Protein AF-A0A402ADG6-F1 (afdb_monomer)

Sequence (358 aa):
MQMATFSWFASGHQFDAQFFNQMLQGESGNEFTADNPSYIKFIDIHTGKTLYHSSNLKSESFTLDQTDTETIQQGQNVFRTYQQDGTLQVRTLTFPIRDHAHAIIAIAQIGGSRASINEMQRVLLLFLAAGMLVAALLAYVIGSLVANRELRPLSNLSSTMLDFSVDSLGVRLAPTSSATEIQQLTYAFNHMTERLEKSFQLQHRFVADISHELRTPLTAIRGQIDILLMDPDLQGTAHQDVQEINIELRRVSWLLTNLLLMARAEVGIVPALDEKHVQVVELDTLLIEILRQLQGDKQPVMLEMGQLEQLSVRGDRDLLKHMILNICDNALQYTLPGGHIFVELTMHQDPPHSIDSE

Secondary structure (DSSP, 8-state):
--SGGGHHHHT-----HHHHHHHHTTSS-STTTTT-SEEEEEE-TTT--EEEE-TT------PPPHHHHHHHHTT--EEEEEEETTTEEEEEEEEEEE-TTS-EEEEEEEEEE-HHHHHHHHHHHHHHHHHHHHHHHHHHHHHHHHHHHHHHHHHHHHHHHHT--GGGTT-------S-HHHHHHHHHHHHHHHHHHHHHHHHHHHHHHHHHHHHHHHHHHHHHHHHHHT-TT--THHHHHHHHHHHHHHHHHHHHHHHHHHHHHHTT-S-S--TTT-EEEEHHHHHHHHHHHHHTS--SSEEEEEEE---EEEE-HHHHHHHHHHHHHHHHHHSPTT-EEEEEE-------------

InterPro domains:
  IPR003660 HAMP domain [PF00672] (145-197)
  IPR003660 HAMP domain [PS50885] (148-201)
  IPR003660 HAMP domain [SM00304] (148-201)
  IPR003661 Signal transduction histidine kinase, dimerisation/phosphoacceptor domain [PF00512] (204-266)
  IPR003661 Signal transduction histidine kinase, dimerisation/phosphoacceptor domain [SM00388] (202-268)
  IPR003661 Signal transduction histidine kinase, dimerisation/phosphoacceptor domain [cd00082] (201-264)
  IPR005467 Histidine kinase domain [PS50109] (209-358)
  IPR036097 Signal transduction histidine kinase, dimerisation/phosphoacceptor domain superfamily [SSF47384] (185-267)
  IPR036890 Histidine kinase/HSP90-like ATPase superfamily [G3DSA:3.30.565.10] (276-355)
  IPR036890 Histidine kinase/HSP90-like ATPase superfamily [SSF55874] (239-349)
  IPR050428 Two-component system sensor histidine kinase [PTHR45436] (47-346)

Organism: NCBI:txid2014872

Mean predicted aligned error: 18.61 Å

Foldseek 3Di:
DPPPVVPVPVVVDDPDPVVVVCVLVVNDAAPPPVPAQKKKWKAFLPPRDTSHIHPSCPDPPDGDDPVNSVCQQVQHK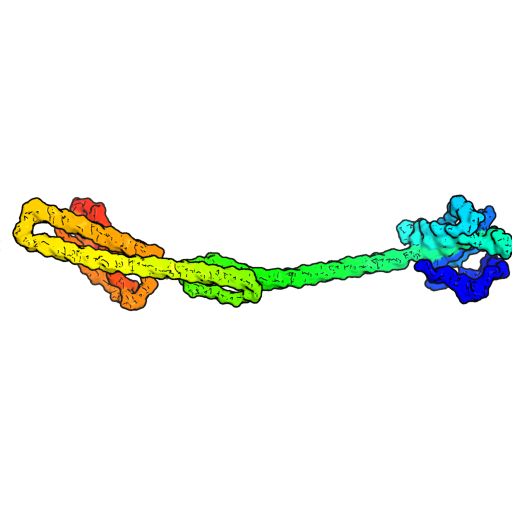DWDWDDDPNQWTKIKIKHFDADPVRHGGIIMIMIHTCNVVVVVVVVVVVVVVVVVVVVVVVCVVVVVVVVCVQCVLVVVVVVCVVPDDPVCLPDADDPPDPDPVSVVVSVVVNVVSVVVVVVLVVLLVVLVVVVVVVVVVLVVVLVVLVVVLVDPPQDDPSNVVSVVVNVVSVVVVLVVNVVSVVSCVVSVVVPVQPVVQWDWDFLLVLLVVLVVVVVVDPALEAEAEDAEDGDIDTHRSVVSSSVVNVVVVVVRVPADRHYYDYDYHDDDDDDPPPPPDD

Structure (mmCIF, N/CA/C/O backbone):
data_AF-A0A402ADG6-F1
#
_entry.id   AF-A0A402ADG6-F1
#
loop_
_atom_site.group_PDB
_atom_site.id
_atom_site.type_symbol
_atom_site.label_atom_id
_atom_site.label_alt_id
_atom_site.label_comp_id
_atom_site.label_asym_id
_atom_site.label_entity_id
_atom_site.label_seq_id
_atom_site.pdbx_PDB_ins_code
_atom_site.Cartn_x
_atom_site.Cartn_y
_atom_site.Cartn_z
_atom_site.occupancy
_atom_site.B_iso_or_equiv
_atom_site.auth_seq_id
_atom_site.auth_comp_id
_atom_site.auth_asym_id
_atom_site.auth_atom_id
_atom_site.pdbx_PDB_model_num
ATOM 1 N N . MET A 1 1 ? 39.663 7.317 -58.308 1.00 33.47 1 MET A N 1
ATOM 2 C CA . MET A 1 1 ? 40.157 8.368 -59.230 1.00 33.47 1 MET A CA 1
ATOM 3 C C . MET A 1 1 ? 41.608 8.075 -59.642 1.00 33.47 1 MET A C 1
ATOM 5 O O . MET A 1 1 ? 42.465 8.925 -59.480 1.00 33.47 1 MET A O 1
ATOM 9 N N . GLN A 1 2 ? 41.883 6.860 -60.145 1.00 25.06 2 GLN A N 1
ATOM 10 C CA . GLN A 1 2 ? 43.225 6.429 -60.592 1.00 25.06 2 GLN A CA 1
ATOM 11 C C . GLN A 1 2 ? 43.208 5.356 -61.707 1.00 25.06 2 GLN A C 1
ATOM 13 O O . GLN A 1 2 ? 44.267 4.973 -62.180 1.00 25.06 2 GLN A O 1
ATOM 18 N N . MET A 1 3 ? 42.041 4.874 -62.163 1.00 24.61 3 MET A N 1
ATOM 19 C CA . MET A 1 3 ? 41.987 3.758 -63.127 1.00 24.61 3 MET A CA 1
ATOM 20 C C . MET A 1 3 ? 41.915 4.171 -64.606 1.00 24.61 3 MET A C 1
ATOM 22 O O . MET A 1 3 ? 42.308 3.387 -65.458 1.00 24.61 3 MET A O 1
ATOM 26 N N . ALA A 1 4 ? 41.464 5.383 -64.946 1.00 32.12 4 ALA A N 1
ATOM 27 C CA . ALA A 1 4 ? 41.287 5.755 -66.358 1.00 32.12 4 ALA A CA 1
ATOM 28 C C . ALA A 1 4 ? 42.599 6.168 -67.056 1.00 32.12 4 ALA A C 1
ATOM 30 O O . ALA A 1 4 ? 42.742 5.976 -68.259 1.00 32.12 4 ALA A O 1
ATOM 31 N N . THR A 1 5 ? 43.585 6.668 -66.305 1.00 33.03 5 THR A N 1
ATOM 32 C CA . THR A 1 5 ? 44.892 7.096 -66.834 1.00 33.03 5 THR A CA 1
ATOM 33 C C . THR A 1 5 ? 45.835 5.938 -67.168 1.00 33.03 5 THR A C 1
ATOM 35 O O . THR A 1 5 ? 46.837 6.156 -67.839 1.00 33.03 5 THR A O 1
ATOM 38 N N . PHE A 1 6 ? 45.526 4.709 -66.743 1.00 29.12 6 PHE A N 1
ATOM 39 C CA . PHE A 1 6 ? 46.392 3.549 -66.981 1.00 29.12 6 PHE A CA 1
ATOM 40 C C . PHE A 1 6 ? 46.168 2.882 -68.347 1.00 29.12 6 PHE A C 1
ATOM 42 O O . PHE A 1 6 ? 47.055 2.199 -68.845 1.00 29.12 6 PHE A O 1
ATOM 49 N N . SER A 1 7 ? 45.014 3.100 -68.985 1.00 35.88 7 SER A N 1
ATOM 50 C CA . SER A 1 7 ? 44.680 2.419 -70.247 1.00 35.88 7 SER A CA 1
ATOM 51 C C . SER A 1 7 ? 45.492 2.907 -71.452 1.00 35.88 7 SER A C 1
ATOM 53 O O . SER A 1 7 ? 45.734 2.129 -72.366 1.00 35.88 7 SER A O 1
ATOM 55 N N . TRP A 1 8 ? 45.977 4.154 -71.434 1.00 41.41 8 TRP A N 1
ATOM 56 C CA . TRP A 1 8 ? 46.775 4.705 -72.535 1.00 41.41 8 TRP A CA 1
ATOM 57 C C . TRP A 1 8 ? 48.191 4.116 -72.595 1.00 41.41 8 TRP A C 1
ATOM 59 O O . TRP A 1 8 ? 48.695 3.828 -73.672 1.00 41.41 8 TRP A O 1
ATOM 69 N N . PHE A 1 9 ? 48.812 3.867 -71.438 1.00 33.06 9 PHE A N 1
ATOM 70 C CA . PHE A 1 9 ? 50.130 3.224 -71.376 1.00 33.06 9 PHE A CA 1
ATOM 71 C C . PHE A 1 9 ? 50.058 1.690 -71.440 1.00 33.06 9 PHE A C 1
ATOM 73 O O . PHE A 1 9 ? 51.042 1.053 -71.810 1.00 33.06 9 PHE A O 1
ATOM 80 N N . ALA A 1 10 ? 48.916 1.083 -71.096 1.00 31.02 10 ALA A N 1
ATOM 81 C CA . ALA A 1 10 ? 48.780 -0.373 -71.017 1.00 31.02 10 ALA A CA 1
ATOM 82 C C . ALA A 1 10 ? 48.670 -1.083 -72.380 1.00 31.02 10 ALA A C 1
ATOM 84 O O . ALA A 1 10 ? 48.930 -2.281 -72.441 1.00 31.02 10 ALA A O 1
ATOM 85 N N . SER A 1 11 ? 48.331 -0.384 -73.470 1.00 34.25 11 SER A N 1
ATOM 86 C CA . SER A 1 11 ? 48.301 -0.979 -74.817 1.00 34.25 11 SER A CA 1
ATOM 87 C C . SER A 1 11 ? 49.660 -0.958 -75.532 1.00 34.25 11 SER A C 1
ATOM 89 O O . SER A 1 11 ? 49.765 -1.453 -76.648 1.00 34.25 11 SER A O 1
ATOM 91 N N . GLY A 1 12 ? 50.710 -0.394 -74.918 1.00 29.06 12 GLY A N 1
ATOM 92 C CA . GLY A 1 12 ? 52.053 -0.331 -75.509 1.00 29.06 12 GLY A CA 1
ATOM 93 C C . GLY A 1 12 ? 52.188 0.600 -76.721 1.00 29.06 12 GLY A C 1
ATOM 94 O O . GLY A 1 12 ? 53.284 0.738 -77.260 1.00 29.06 12 GLY A O 1
ATOM 95 N N . HIS A 1 13 ? 51.116 1.277 -77.133 1.00 37.62 13 HIS A N 1
ATOM 96 C CA . HIS A 1 13 ? 51.157 2.238 -78.226 1.00 37.62 13 HIS A CA 1
ATOM 97 C C . HIS A 1 13 ? 51.640 3.597 -77.705 1.00 37.62 13 HIS A C 1
ATOM 99 O O . HIS A 1 13 ? 50.901 4.329 -77.047 1.00 37.62 13 HIS A O 1
ATOM 105 N N . GLN A 1 14 ? 52.897 3.950 -78.004 1.00 38.97 14 GLN A N 1
ATOM 106 C CA . GLN A 1 14 ? 53.314 5.355 -77.992 1.00 38.97 14 GLN A CA 1
ATOM 107 C C . GLN A 1 14 ? 52.402 6.148 -78.934 1.00 38.97 14 GLN A C 1
ATOM 109 O O . GLN A 1 14 ? 51.883 5.587 -79.898 1.00 38.97 14 GLN A O 1
ATOM 114 N N . PHE A 1 15 ? 52.194 7.438 -78.653 1.00 45.97 15 PHE A N 1
ATOM 115 C CA . PHE A 1 15 ? 51.477 8.326 -79.567 1.00 45.97 15 PHE A CA 1
ATOM 116 C C . PHE A 1 15 ? 52.111 8.235 -80.963 1.00 45.97 15 PHE A C 1
ATOM 118 O O . PHE A 1 15 ? 53.205 8.751 -81.176 1.00 45.97 15 PHE A O 1
ATOM 125 N N . ASP A 1 16 ? 51.451 7.528 -81.876 1.00 50.88 16 ASP A N 1
ATOM 126 C CA . ASP A 1 16 ? 51.921 7.306 -83.236 1.00 50.88 16 ASP A CA 1
ATOM 127 C C . ASP A 1 16 ? 51.142 8.230 -84.173 1.00 50.88 16 ASP A C 1
ATOM 129 O O . ASP A 1 16 ? 49.910 8.175 -84.261 1.00 50.88 16 ASP A O 1
ATOM 133 N N . ALA A 1 17 ? 51.867 9.100 -84.873 1.00 51.03 17 ALA A N 1
ATOM 134 C CA . ALA A 1 17 ? 51.295 10.014 -85.849 1.00 51.03 17 ALA A CA 1
ATOM 135 C C . ALA A 1 17 ? 50.581 9.265 -86.994 1.00 51.03 17 ALA A C 1
ATOM 137 O O . ALA A 1 17 ? 49.638 9.808 -87.573 1.00 51.03 17 ALA A O 1
ATOM 138 N N . GLN A 1 18 ? 50.967 8.017 -87.303 1.00 50.09 18 GLN A N 1
ATOM 139 C CA . GLN A 1 18 ? 50.236 7.175 -88.259 1.00 50.09 18 GLN A CA 1
ATOM 140 C C . GLN A 1 18 ? 48.882 6.722 -87.708 1.00 50.09 18 GLN A C 1
ATOM 142 O O . GLN A 1 18 ? 47.887 6.809 -88.425 1.00 50.09 18 GLN A O 1
ATOM 147 N N . PHE A 1 19 ? 48.818 6.315 -86.439 1.00 54.31 19 PHE A N 1
ATOM 148 C CA . PHE A 1 19 ? 47.568 5.932 -85.776 1.00 54.31 19 PHE A CA 1
ATOM 149 C C . PHE A 1 19 ? 46.599 7.119 -85.650 1.00 54.31 19 PHE A C 1
ATOM 151 O O . PHE A 1 19 ? 45.405 6.988 -85.919 1.00 54.31 19 PHE A O 1
ATOM 158 N N . PHE A 1 20 ? 47.115 8.311 -85.324 1.00 56.53 20 PHE A N 1
ATOM 159 C CA . PHE A 1 20 ? 46.333 9.551 -85.325 1.00 56.53 20 PHE A CA 1
ATOM 160 C C . PHE A 1 20 ? 45.796 9.889 -86.726 1.00 56.53 20 PHE A C 1
ATOM 162 O O . PHE A 1 20 ? 44.619 10.214 -86.871 1.00 56.53 20 PHE A O 1
ATOM 169 N N . ASN A 1 21 ? 46.613 9.733 -87.773 1.00 54.81 21 ASN A N 1
ATOM 170 C CA . ASN A 1 21 ? 46.177 9.937 -89.157 1.00 54.81 21 ASN A CA 1
ATOM 171 C C . ASN A 1 21 ? 45.150 8.894 -89.632 1.00 54.81 21 ASN A C 1
ATOM 173 O O . ASN A 1 21 ? 44.221 9.261 -90.345 1.00 54.81 21 ASN A O 1
ATOM 177 N N . GLN A 1 22 ? 45.261 7.627 -89.222 1.00 55.50 22 GLN A N 1
ATOM 178 C CA . GLN A 1 22 ? 44.255 6.595 -89.517 1.00 55.50 22 GLN A CA 1
ATOM 179 C C . GLN A 1 22 ? 42.915 6.879 -88.828 1.00 55.50 22 GLN A C 1
ATOM 181 O O . GLN A 1 22 ? 41.859 6.723 -89.443 1.00 55.50 22 GLN A O 1
ATOM 186 N N . MET A 1 23 ? 42.942 7.376 -87.586 1.00 54.56 23 MET A N 1
ATOM 187 C CA . MET A 1 23 ? 41.731 7.832 -86.896 1.00 54.56 23 MET A CA 1
ATOM 188 C C . MET A 1 23 ? 41.091 9.047 -87.583 1.00 54.56 23 MET A C 1
ATOM 190 O O . MET A 1 23 ? 39.871 9.088 -87.728 1.00 54.56 23 MET A O 1
ATOM 194 N N . LEU A 1 24 ? 41.891 10.007 -88.065 1.00 53.06 24 LEU A N 1
ATOM 195 C CA . LEU A 1 24 ? 41.400 11.148 -88.856 1.00 53.06 24 LEU A CA 1
ATOM 196 C C . LEU A 1 24 ? 40.799 10.729 -90.209 1.00 53.06 24 LEU A C 1
ATOM 198 O O . LEU A 1 24 ? 39.923 11.417 -90.727 1.00 53.06 24 LEU A O 1
ATOM 202 N N . GLN A 1 25 ? 41.250 9.606 -90.772 1.00 53.25 25 GLN A N 1
ATOM 203 C CA . GLN A 1 25 ? 40.721 9.024 -92.011 1.00 53.25 25 GLN A CA 1
ATOM 204 C C . GLN A 1 25 ? 39.481 8.138 -91.787 1.00 53.25 25 GLN A C 1
ATOM 206 O O . GLN A 1 25 ? 38.879 7.677 -92.754 1.00 53.25 25 GLN A O 1
ATOM 211 N N . GLY A 1 26 ? 39.052 7.953 -90.531 1.00 50.59 26 GLY A N 1
ATOM 212 C CA . GLY A 1 26 ? 37.793 7.295 -90.174 1.00 50.59 26 GLY A CA 1
ATOM 213 C C . GLY A 1 26 ? 37.835 5.765 -90.105 1.00 50.59 26 GLY A C 1
ATOM 214 O O . GLY A 1 26 ? 36.775 5.151 -90.007 1.00 50.59 26 GLY A O 1
ATOM 215 N N . GLU A 1 27 ? 39.014 5.134 -90.140 1.00 47.47 27 GLU A N 1
ATOM 216 C CA . GLU A 1 27 ? 39.123 3.665 -90.220 1.00 47.47 27 GLU A CA 1
ATOM 217 C C . GLU A 1 27 ? 39.049 2.937 -88.861 1.00 47.47 27 GLU A C 1
ATOM 219 O O . GLU A 1 27 ? 38.651 1.774 -88.812 1.00 47.47 27 GLU A O 1
ATOM 224 N N . SER A 1 28 ? 39.370 3.591 -87.741 1.00 50.19 28 SER A N 1
ATOM 225 C CA . SER A 1 28 ? 39.513 2.942 -86.424 1.00 50.19 28 SER A CA 1
ATOM 226 C C . SER A 1 28 ? 38.772 3.694 -85.311 1.00 50.19 28 SER A C 1
ATOM 228 O O . SER A 1 28 ? 39.357 4.466 -84.557 1.00 50.19 28 SER A O 1
ATOM 230 N N . GLY A 1 29 ? 37.451 3.490 -85.201 1.00 48.62 29 GLY A N 1
ATOM 231 C CA . GLY A 1 29 ? 36.618 4.323 -84.317 1.00 48.62 29 GLY A CA 1
ATOM 232 C C . GLY A 1 29 ? 35.819 3.655 -83.193 1.00 48.62 29 GLY A C 1
ATOM 233 O O . GLY A 1 29 ? 35.446 4.325 -82.227 1.00 48.62 29 GLY A O 1
ATOM 234 N N . ASN A 1 30 ? 35.558 2.346 -83.276 1.00 46.34 30 ASN A N 1
ATOM 235 C CA . ASN A 1 30 ? 34.630 1.665 -82.357 1.00 46.34 30 ASN A CA 1
ATOM 236 C C . ASN A 1 30 ? 35.303 0.888 -81.211 1.00 46.34 30 ASN A C 1
ATOM 238 O O . ASN A 1 30 ? 34.630 0.563 -80.234 1.00 46.34 30 ASN A O 1
ATOM 242 N N . GLU A 1 31 ? 36.611 0.623 -81.278 1.00 49.44 31 GLU A N 1
ATOM 243 C CA . GLU A 1 31 ? 37.309 -0.208 -80.277 1.00 49.44 31 GLU A CA 1
ATOM 244 C C . GLU A 1 31 ? 37.352 0.428 -78.878 1.00 49.44 31 GLU A C 1
ATOM 246 O O . GLU A 1 31 ? 37.414 -0.273 -77.873 1.00 49.44 31 GLU A O 1
ATOM 251 N N . PHE A 1 32 ? 37.245 1.756 -78.787 1.00 46.94 32 PHE A N 1
ATOM 252 C CA . PHE A 1 32 ? 37.391 2.474 -77.519 1.00 46.94 32 PHE A CA 1
ATOM 253 C C . PHE A 1 32 ? 36.112 2.562 -76.671 1.00 46.94 32 PHE A C 1
ATOM 255 O O . PHE A 1 32 ? 36.191 2.980 -75.515 1.00 46.94 32 PHE A O 1
ATOM 262 N N . THR A 1 33 ? 34.930 2.228 -77.212 1.00 49.97 33 THR A N 1
ATOM 263 C CA . THR A 1 33 ? 33.653 2.640 -76.582 1.00 49.97 33 THR A CA 1
ATOM 264 C C . THR A 1 33 ? 32.513 1.619 -76.595 1.00 49.97 33 THR A C 1
ATOM 266 O O . THR A 1 33 ? 31.458 1.923 -76.043 1.00 49.97 33 THR A O 1
ATOM 269 N N . ALA A 1 34 ? 32.706 0.413 -77.144 1.00 44.88 34 ALA A N 1
ATOM 270 C CA . ALA A 1 34 ? 31.629 -0.573 -77.315 1.00 44.88 34 ALA A CA 1
ATOM 271 C C . ALA A 1 34 ? 30.872 -0.933 -76.013 1.00 44.88 34 ALA A C 1
ATOM 273 O O . ALA A 1 34 ? 29.656 -1.087 -76.060 1.00 44.88 34 ALA A O 1
ATOM 274 N N . ASP A 1 35 ? 31.556 -0.957 -74.860 1.00 48.75 35 ASP A N 1
ATOM 275 C CA . ASP A 1 35 ? 30.972 -1.337 -73.557 1.00 48.75 35 ASP A CA 1
ATOM 276 C C . ASP A 1 35 ? 31.117 -0.266 -72.452 1.00 48.75 35 ASP A C 1
ATOM 278 O O . ASP A 1 35 ? 30.776 -0.507 -71.293 1.00 48.75 35 ASP A O 1
ATOM 282 N N . ASN A 1 36 ? 31.633 0.930 -72.767 1.00 55.59 36 ASN A N 1
ATOM 283 C CA . ASN A 1 36 ? 31.998 1.934 -71.757 1.00 55.59 36 ASN A CA 1
ATOM 284 C C . ASN A 1 36 ? 31.216 3.249 -71.965 1.00 55.59 36 ASN A C 1
ATOM 286 O O . ASN A 1 36 ? 31.231 3.792 -73.071 1.00 55.59 36 ASN A O 1
ATOM 290 N N . PRO A 1 37 ? 30.593 3.849 -70.925 1.00 62.00 37 PRO A N 1
ATOM 291 C CA . PRO A 1 37 ? 29.840 5.109 -71.032 1.00 62.00 37 PRO A CA 1
ATOM 292 C C . PRO A 1 37 ? 30.749 6.350 -71.166 1.00 62.00 37 PRO A C 1
ATOM 294 O O . PRO A 1 37 ? 30.361 7.457 -70.776 1.00 62.00 37 PRO A O 1
ATOM 297 N N . SER A 1 38 ? 31.971 6.152 -71.666 1.00 67.94 38 SER A N 1
ATOM 298 C CA . SER A 1 38 ? 32.985 7.180 -71.868 1.00 67.94 38 SER A CA 1
ATOM 299 C C . SER A 1 38 ? 33.120 7.478 -73.357 1.00 67.94 38 SER A C 1
ATOM 301 O O . SER A 1 38 ? 33.246 6.547 -74.147 1.00 67.94 38 SER A O 1
ATOM 303 N N . TYR A 1 39 ? 33.115 8.746 -73.753 1.00 72.00 39 TYR A N 1
ATOM 304 C CA . TYR A 1 39 ? 33.367 9.169 -75.132 1.00 72.00 39 TYR A CA 1
ATOM 305 C C . TYR A 1 39 ? 34.731 9.843 -75.259 1.00 72.00 39 TYR A C 1
ATOM 307 O O . TYR A 1 39 ? 35.265 10.369 -74.279 1.00 72.00 39 TYR A O 1
ATOM 315 N N . ILE A 1 40 ? 35.264 9.860 -76.479 1.00 73.56 40 ILE A N 1
ATOM 316 C CA . ILE A 1 40 ? 36.489 10.576 -76.844 1.00 73.56 40 ILE A CA 1
ATOM 317 C C . ILE A 1 40 ? 36.182 11.489 -78.031 1.00 73.56 40 ILE A C 1
ATOM 319 O O . ILE A 1 40 ? 35.532 11.078 -78.990 1.00 73.56 40 ILE A O 1
ATOM 323 N N . LYS A 1 41 ? 36.647 12.735 -77.967 1.00 77.50 41 LYS A N 1
ATOM 324 C CA . LYS A 1 41 ? 36.525 13.748 -79.016 1.00 77.50 41 LYS A CA 1
ATOM 325 C C . LYS A 1 41 ? 37.883 14.415 -79.228 1.00 77.50 41 LYS A C 1
ATOM 327 O O . LYS A 1 41 ? 38.501 14.853 -78.262 1.00 77.50 41 LYS A O 1
ATOM 332 N N . PHE A 1 42 ? 38.335 14.510 -80.472 1.00 77.88 42 PHE A N 1
ATOM 333 C CA . PHE A 1 42 ? 39.523 15.270 -80.853 1.00 77.88 42 PHE A CA 1
ATOM 334 C C . PHE A 1 42 ? 39.105 16.576 -81.519 1.00 77.88 42 PHE A C 1
ATOM 336 O O . PHE A 1 42 ? 38.186 16.598 -82.339 1.00 77.88 42 PHE A O 1
ATOM 343 N N . ILE A 1 43 ? 39.764 17.669 -81.152 1.00 78.69 43 ILE A N 1
ATOM 344 C CA . ILE A 1 43 ? 39.448 19.021 -81.610 1.00 78.69 43 ILE A CA 1
ATOM 345 C C . ILE A 1 43 ? 40.725 19.659 -82.151 1.00 78.69 43 ILE A C 1
ATOM 347 O O . ILE A 1 43 ? 41.795 19.549 -81.547 1.00 78.69 43 ILE A O 1
ATOM 351 N N . ASP A 1 44 ? 40.599 20.314 -83.297 1.00 76.69 44 ASP A N 1
ATOM 352 C CA . ASP A 1 44 ? 41.670 21.082 -83.911 1.00 76.69 44 ASP A CA 1
ATOM 353 C C . ASP A 1 44 ? 41.926 22.360 -83.106 1.00 76.69 44 ASP A C 1
ATOM 355 O O . ASP A 1 44 ? 41.000 23.116 -82.804 1.00 76.69 44 ASP A O 1
ATOM 359 N N . ILE A 1 45 ? 43.185 22.614 -82.754 1.00 70.00 45 ILE A N 1
ATOM 360 C CA . ILE A 1 45 ? 43.552 23.727 -81.871 1.00 70.00 45 ILE A CA 1
ATOM 361 C C . ILE A 1 45 ? 43.447 25.106 -82.538 1.00 70.00 45 ILE A C 1
ATOM 363 O O . ILE A 1 45 ? 43.322 26.113 -81.841 1.00 70.00 45 ILE A O 1
ATOM 367 N N . HIS A 1 46 ? 43.487 25.170 -83.870 1.00 68.56 46 HIS A N 1
ATOM 368 C CA . HIS A 1 46 ? 43.479 26.425 -84.624 1.00 68.56 46 HIS A CA 1
ATOM 369 C C . HIS A 1 46 ? 42.072 26.826 -85.060 1.00 68.56 46 HIS A C 1
ATOM 371 O O . HIS A 1 46 ? 41.733 28.006 -85.076 1.00 68.56 46 HIS A O 1
ATOM 377 N N . THR A 1 47 ? 41.254 25.843 -85.426 1.00 68.88 47 THR A N 1
ATOM 378 C CA . THR A 1 47 ? 39.903 26.058 -85.955 1.00 68.88 47 THR A CA 1
ATOM 379 C C . THR A 1 47 ? 38.810 25.776 -84.931 1.00 68.88 47 THR A C 1
ATOM 381 O O . THR A 1 47 ? 37.664 26.159 -85.158 1.00 68.88 47 THR A O 1
ATOM 384 N N . GLY A 1 48 ? 39.131 25.088 -83.828 1.00 67.25 48 GLY A N 1
ATOM 385 C CA . GLY A 1 48 ? 38.158 24.648 -82.826 1.00 67.25 48 GLY A CA 1
ATOM 386 C C . GLY A 1 48 ? 37.162 23.610 -83.353 1.00 67.25 48 GLY A C 1
ATOM 387 O O . GLY A 1 48 ? 36.206 23.266 -82.657 1.00 67.25 48 GLY A O 1
ATOM 388 N N . LYS A 1 49 ? 37.354 23.111 -84.583 1.00 73.50 49 LYS A N 1
ATOM 389 C CA . LYS A 1 49 ? 36.473 22.122 -85.205 1.00 73.50 49 LYS A CA 1
ATOM 390 C C . LYS A 1 49 ? 36.751 20.731 -84.652 1.00 73.50 49 LYS A C 1
ATOM 392 O O . LYS A 1 49 ? 37.897 20.366 -84.392 1.00 73.50 49 LYS A O 1
ATOM 397 N N . THR A 1 50 ? 35.691 19.941 -84.506 1.00 74.38 50 THR A N 1
ATOM 398 C CA . THR A 1 50 ? 35.803 18.518 -84.182 1.00 74.38 50 THR A CA 1
ATOM 399 C C . THR A 1 50 ? 36.544 17.811 -85.315 1.00 74.38 50 THR A C 1
ATOM 401 O O . THR A 1 50 ? 36.054 17.764 -86.439 1.00 74.38 50 THR A O 1
ATOM 404 N N . LEU A 1 51 ? 37.719 17.264 -85.015 1.00 73.38 51 LEU A N 1
ATOM 405 C CA . LEU A 1 51 ? 38.478 16.417 -85.933 1.00 73.38 51 LEU A CA 1
ATOM 406 C C . LEU A 1 51 ? 37.912 14.997 -85.957 1.00 73.38 51 LEU A C 1
ATOM 408 O O . LEU A 1 51 ? 37.825 14.375 -87.008 1.00 73.38 51 LEU A O 1
ATOM 412 N N . TYR A 1 52 ? 37.515 14.496 -84.787 1.00 73.56 52 TYR A N 1
ATOM 413 C CA . TYR A 1 52 ? 36.963 13.157 -84.621 1.00 73.56 52 TYR A CA 1
ATOM 414 C C . TYR A 1 52 ? 36.118 13.081 -83.344 1.00 73.56 52 TYR A C 1
ATOM 416 O O . TYR A 1 52 ? 36.407 13.770 -82.363 1.00 73.56 52 TYR A O 1
ATOM 424 N N . HIS A 1 53 ? 35.100 12.224 -83.322 1.00 71.25 53 HIS A N 1
ATOM 425 C CA . HIS A 1 53 ? 34.365 11.872 -82.108 1.00 71.25 53 HIS A CA 1
ATOM 426 C C . HIS A 1 53 ? 33.957 10.396 -82.120 1.00 71.25 53 HIS A C 1
ATOM 428 O O . HIS A 1 53 ? 33.709 9.821 -83.177 1.00 71.25 53 HIS A O 1
ATOM 434 N N . SER A 1 54 ? 33.874 9.778 -80.941 1.00 69.94 54 SER A N 1
ATOM 435 C CA . SER A 1 54 ? 33.383 8.407 -80.797 1.00 69.94 54 SER A CA 1
ATOM 436 C C . SER A 1 54 ? 31.872 8.309 -81.029 1.00 69.94 54 SER A C 1
ATOM 438 O O . SER A 1 54 ? 31.109 9.216 -80.696 1.00 69.94 54 SER A O 1
ATOM 440 N N . SER A 1 55 ? 31.426 7.166 -81.552 1.00 65.81 55 SER A N 1
ATOM 441 C CA . SER A 1 55 ? 30.042 6.901 -81.982 1.00 65.81 55 SER A CA 1
ATOM 442 C C . SER A 1 55 ? 28.987 6.975 -80.866 1.00 65.81 55 SER A C 1
ATOM 444 O O . SER A 1 55 ? 27.798 7.145 -81.138 1.00 65.81 55 SER A O 1
ATOM 446 N N . ASN A 1 56 ? 29.402 6.892 -79.599 1.00 63.69 56 ASN A N 1
ATOM 447 C CA . ASN A 1 56 ? 28.533 7.057 -78.433 1.00 63.69 56 ASN A CA 1
ATOM 448 C C . ASN A 1 56 ? 28.213 8.529 -78.088 1.00 63.69 56 ASN A C 1
ATOM 450 O O . ASN A 1 56 ? 27.342 8.780 -77.249 1.00 63.69 56 ASN A O 1
ATOM 454 N N . LEU A 1 57 ? 28.860 9.502 -78.742 1.00 66.75 57 LEU A N 1
ATOM 455 C CA . LEU A 1 57 ? 28.567 10.927 -78.607 1.00 66.75 57 LEU A CA 1
ATOM 456 C C . LEU A 1 57 ? 27.468 11.335 -79.604 1.00 66.75 57 LEU A C 1
ATOM 458 O O . LEU A 1 57 ? 27.741 11.729 -80.731 1.00 66.75 57 LEU A O 1
ATOM 462 N N . LYS A 1 58 ? 26.201 11.237 -79.180 1.00 58.81 58 LYS A N 1
ATOM 463 C CA . LYS A 1 58 ? 25.025 11.488 -80.040 1.00 58.81 58 LYS A CA 1
ATOM 464 C C . LYS A 1 58 ? 24.839 12.952 -80.478 1.00 58.81 58 LYS A C 1
ATOM 466 O O . LYS A 1 58 ? 24.068 13.196 -81.402 1.00 58.81 58 LYS A O 1
ATOM 471 N N . SER A 1 59 ? 25.494 13.919 -79.830 1.00 58.25 59 SER A N 1
ATOM 472 C CA . SER A 1 59 ? 25.398 15.344 -80.176 1.00 58.25 59 SER A CA 1
ATOM 473 C C . SER A 1 59 ? 26.711 16.089 -79.909 1.00 58.25 59 SER A C 1
ATOM 475 O O . SER A 1 59 ? 27.350 15.899 -78.876 1.00 58.25 59 SER A O 1
ATOM 477 N N . GLU A 1 60 ? 27.106 16.985 -80.819 1.00 57.28 60 GLU A N 1
ATOM 478 C CA . GLU A 1 60 ? 28.350 17.780 -80.742 1.00 57.28 60 GLU A CA 1
ATOM 479 C C . GLU A 1 60 ? 28.347 18.886 -79.661 1.00 57.28 60 GLU A C 1
ATOM 481 O O . GLU A 1 60 ? 29.238 19.733 -79.624 1.00 57.28 60 GLU A O 1
ATOM 486 N N . SER A 1 61 ? 27.372 18.882 -78.754 1.00 58.69 61 SER A N 1
ATOM 487 C CA . SER A 1 61 ? 26.965 20.004 -77.896 1.00 58.69 61 SER A CA 1
ATOM 488 C C . SER A 1 61 ? 27.919 20.374 -76.747 1.00 58.69 61 SER A C 1
ATOM 490 O O . SER A 1 61 ? 27.610 21.276 -75.971 1.00 58.69 61 SER A O 1
ATOM 492 N N . PHE A 1 62 ? 29.085 19.735 -76.633 1.00 66.56 62 PHE A N 1
ATOM 493 C CA . PHE A 1 62 ? 30.123 20.117 -75.668 1.00 66.56 62 PHE A CA 1
ATOM 494 C C . PHE A 1 62 ? 31.195 20.960 -76.365 1.00 66.56 62 PHE A C 1
ATOM 496 O O . PHE A 1 62 ? 32.161 20.434 -76.930 1.00 66.56 62 PHE A O 1
ATOM 503 N N . THR A 1 63 ? 30.992 22.277 -76.367 1.00 67.00 63 THR A N 1
ATOM 504 C CA . THR A 1 63 ? 31.949 23.259 -76.891 1.00 67.00 63 THR A CA 1
ATOM 505 C C . THR A 1 63 ? 32.890 23.738 -75.788 1.00 67.00 63 THR A C 1
ATOM 507 O O . THR A 1 63 ? 32.485 23.915 -74.635 1.00 67.00 63 THR A O 1
ATOM 510 N N . LEU A 1 64 ? 34.160 23.929 -76.143 1.00 71.06 64 LEU A N 1
ATOM 511 C CA . LEU A 1 64 ? 35.154 24.553 -75.272 1.00 71.06 64 LEU A CA 1
ATOM 512 C C . LEU A 1 64 ? 34.906 26.060 -75.233 1.00 71.06 64 LEU A C 1
ATOM 514 O O . LEU A 1 64 ? 34.670 26.670 -76.275 1.00 71.06 64 LEU A O 1
ATOM 518 N N . ASP A 1 65 ? 34.955 26.644 -74.040 1.00 73.31 65 ASP A N 1
ATOM 519 C CA . ASP A 1 65 ? 34.920 28.096 -73.888 1.00 73.31 65 ASP A CA 1
ATOM 520 C C . ASP A 1 65 ? 36.298 28.701 -74.217 1.00 73.31 65 ASP A C 1
ATOM 522 O O . ASP A 1 65 ? 37.323 28.004 -74.241 1.00 73.31 65 ASP A O 1
ATOM 526 N N . GLN A 1 66 ? 36.351 30.008 -74.458 1.00 72.50 66 GLN A N 1
ATOM 527 C CA . GLN A 1 66 ? 37.582 30.706 -74.829 1.00 72.50 66 GLN A CA 1
ATOM 528 C C . GLN A 1 66 ? 38.653 30.579 -73.731 1.00 72.50 66 GLN A C 1
ATOM 530 O O . GLN A 1 66 ? 39.805 30.259 -74.019 1.00 72.50 66 GLN A O 1
ATOM 535 N N . THR A 1 67 ? 38.254 30.684 -72.461 1.00 77.19 67 THR A N 1
ATOM 536 C CA . THR A 1 67 ? 39.142 30.503 -71.300 1.00 77.19 67 THR A CA 1
ATOM 537 C C . THR A 1 67 ? 39.690 29.078 -71.182 1.00 77.19 67 THR A C 1
ATOM 539 O O . THR A 1 67 ? 40.844 28.874 -70.797 1.00 77.19 67 THR A O 1
ATOM 542 N N . ASP A 1 68 ? 38.883 28.073 -71.533 1.00 78.31 68 ASP A N 1
ATOM 543 C CA . ASP A 1 68 ? 39.325 26.677 -71.523 1.00 78.31 68 ASP A CA 1
ATOM 544 C C . ASP A 1 68 ? 40.376 26.457 -72.621 1.00 78.31 68 ASP A C 1
ATOM 546 O O . ASP A 1 68 ? 41.398 25.813 -72.387 1.00 78.31 68 ASP A O 1
ATOM 550 N N . THR A 1 69 ? 40.164 27.057 -73.795 1.00 74.12 69 THR A N 1
ATOM 551 C CA . THR A 1 69 ? 41.090 26.979 -74.934 1.00 74.12 69 THR A CA 1
ATOM 552 C C . THR A 1 69 ? 42.437 27.628 -74.610 1.00 74.12 69 THR A C 1
ATOM 554 O O . THR A 1 69 ? 43.480 27.031 -74.873 1.00 74.12 69 THR A O 1
ATOM 557 N N . GLU A 1 70 ? 42.436 28.798 -73.967 1.00 77.75 70 GLU A N 1
ATOM 558 C CA . GLU A 1 70 ? 43.656 29.485 -73.518 1.00 77.75 70 GLU A CA 1
ATOM 559 C C . GLU A 1 70 ? 44.433 28.662 -72.480 1.00 77.75 70 GLU A C 1
ATOM 561 O O . GLU A 1 70 ? 45.654 28.526 -72.564 1.00 77.75 70 GLU A O 1
ATOM 566 N N . THR A 1 71 ? 43.726 28.042 -71.533 1.00 78.75 71 THR A N 1
ATOM 567 C CA . THR A 1 71 ? 44.330 27.184 -70.499 1.00 78.75 71 THR A CA 1
ATOM 568 C C . THR A 1 71 ? 44.991 25.945 -71.119 1.00 78.75 71 THR A C 1
ATOM 570 O O . THR A 1 71 ? 46.098 25.553 -70.739 1.00 78.75 71 THR A O 1
ATOM 573 N N . ILE A 1 72 ? 44.355 25.357 -72.136 1.00 79.62 72 ILE A N 1
ATOM 574 C CA . ILE A 1 72 ? 44.889 24.203 -72.871 1.00 79.62 72 ILE A CA 1
ATOM 575 C C . ILE A 1 72 ? 46.089 24.604 -73.736 1.00 79.62 72 ILE A C 1
ATOM 577 O O . ILE A 1 72 ? 47.071 23.862 -73.793 1.00 79.62 72 ILE A O 1
ATOM 581 N N . GLN A 1 73 ? 46.062 25.789 -74.354 1.00 75.88 73 GLN A N 1
ATOM 582 C CA . GLN A 1 73 ? 47.193 26.343 -75.111 1.00 75.88 73 GLN A CA 1
ATOM 583 C C . GLN A 1 73 ? 48.417 26.611 -74.226 1.00 75.88 73 GLN A C 1
ATOM 585 O O . GLN A 1 73 ? 49.550 26.442 -74.673 1.00 75.88 73 GLN A O 1
ATOM 590 N N . GLN A 1 74 ? 48.210 26.936 -72.947 1.00 79.12 74 GLN A N 1
ATOM 591 C CA . GLN A 1 74 ? 49.278 27.019 -71.941 1.00 79.12 74 GLN A CA 1
ATOM 592 C C . GLN A 1 74 ? 49.792 25.642 -71.488 1.00 79.12 74 GLN A C 1
ATOM 594 O O . GLN A 1 74 ? 50.682 25.543 -70.641 1.00 79.12 74 GLN A O 1
ATOM 599 N N . GLY A 1 75 ? 49.258 24.558 -72.054 1.00 72.44 75 GLY A N 1
ATOM 600 C CA . GLY A 1 75 ? 49.691 23.202 -71.771 1.00 72.44 75 GLY A CA 1
ATOM 601 C C . GLY A 1 75 ? 49.046 22.580 -70.535 1.00 72.44 75 GLY A C 1
ATOM 602 O O . GLY A 1 75 ? 49.535 21.540 -70.094 1.00 72.44 75 GLY A O 1
ATOM 603 N N . GLN A 1 76 ? 48.004 23.200 -69.970 1.00 79.75 76 GLN A N 1
ATOM 604 C CA . GLN A 1 76 ? 47.311 22.719 -68.775 1.00 79.75 76 GLN A CA 1
ATOM 605 C C . GLN A 1 76 ? 46.053 21.914 -69.126 1.00 79.75 76 GLN A C 1
ATOM 607 O O . GLN A 1 76 ? 45.416 22.114 -70.158 1.00 79.75 76 GLN A O 1
ATOM 612 N N . ASN A 1 77 ? 45.681 20.994 -68.236 1.00 83.25 77 ASN A N 1
ATOM 613 C CA . ASN A 1 77 ? 44.490 20.164 -68.399 1.00 83.25 77 ASN A CA 1
ATOM 614 C C . ASN A 1 77 ? 43.262 20.871 -67.817 1.00 83.25 77 ASN A C 1
ATOM 616 O O . ASN A 1 77 ? 43.322 21.412 -66.713 1.00 83.25 77 ASN A O 1
ATOM 620 N N . VAL A 1 78 ? 42.128 20.788 -68.510 1.00 82.88 78 VAL A N 1
ATOM 621 C CA . VAL A 1 78 ? 40.865 21.406 -68.088 1.00 82.88 78 VAL A CA 1
ATOM 622 C C . VAL A 1 78 ? 39.854 20.333 -67.701 1.00 82.88 78 VAL A C 1
ATOM 624 O O . VAL A 1 78 ? 39.624 19.372 -68.436 1.00 82.88 78 VAL A O 1
ATOM 627 N N . PHE A 1 79 ? 39.213 20.513 -66.544 1.00 82.75 79 PHE A N 1
ATOM 628 C CA . PHE A 1 79 ? 38.120 19.664 -66.078 1.00 82.75 79 PHE A CA 1
ATOM 629 C C . PHE A 1 79 ? 36.812 20.452 -66.085 1.00 82.75 79 PHE A C 1
ATOM 631 O O . PHE A 1 79 ? 36.687 21.452 -65.380 1.00 82.75 79 PHE A O 1
ATOM 638 N N . ARG A 1 80 ? 35.806 19.968 -66.816 1.00 79.88 80 ARG A N 1
ATOM 639 C CA . ARG A 1 80 ? 34.467 20.575 -66.863 1.00 79.88 80 ARG A CA 1
ATOM 640 C C . ARG A 1 80 ? 33.396 19.529 -66.592 1.00 79.88 80 ARG A C 1
ATOM 642 O O . ARG A 1 80 ? 33.597 18.337 -66.803 1.00 79.88 80 ARG A O 1
ATOM 649 N N . THR A 1 81 ? 32.266 19.971 -66.052 1.00 77.94 81 THR A N 1
ATOM 650 C CA . THR A 1 81 ? 31.064 19.138 -65.935 1.00 77.94 81 THR A CA 1
ATOM 651 C C . THR A 1 81 ? 29.958 19.826 -66.707 1.00 77.94 81 THR A C 1
ATOM 653 O O . THR A 1 81 ? 29.539 20.916 -66.329 1.00 77.94 81 THR A O 1
ATOM 656 N N . TYR A 1 82 ? 29.514 19.195 -67.785 1.00 75.50 82 TYR A N 1
ATOM 657 C CA . TYR A 1 82 ? 28.416 19.671 -68.606 1.00 75.50 82 TYR A CA 1
ATOM 658 C C . TYR A 1 82 ? 27.116 18.995 -68.173 1.00 75.50 82 TYR A C 1
ATOM 660 O O . TYR A 1 82 ? 27.107 17.839 -67.741 1.00 75.50 82 TYR A O 1
ATOM 668 N N . GLN A 1 83 ? 26.021 19.739 -68.274 1.00 68.56 83 GLN A N 1
ATOM 669 C CA . GLN A 1 83 ? 24.668 19.263 -68.012 1.00 68.56 83 GLN A CA 1
ATOM 670 C C . GLN A 1 83 ? 23.922 19.263 -69.339 1.00 68.56 83 GLN A C 1
ATOM 672 O O . GLN A 1 83 ? 23.824 20.311 -69.973 1.00 68.56 83 GLN A O 1
ATOM 677 N N . GLN A 1 84 ? 23.407 18.110 -69.753 1.00 64.00 84 GLN A N 1
ATOM 678 C CA . GLN A 1 84 ? 22.564 17.985 -70.938 1.00 64.00 84 GLN A CA 1
ATOM 679 C C . GLN A 1 84 ? 21.160 17.544 -70.509 1.00 64.00 84 GLN A C 1
ATOM 681 O O . GLN A 1 84 ? 21.010 16.630 -69.694 1.00 64.00 84 GLN A O 1
ATOM 686 N N . ASP A 1 85 ? 20.142 18.255 -71.001 1.00 60.88 85 ASP A N 1
ATOM 687 C CA . ASP A 1 85 ? 18.713 17.997 -70.762 1.00 60.88 85 ASP A CA 1
ATOM 688 C C . ASP A 1 85 ? 18.319 17.836 -69.275 1.00 60.88 85 ASP A C 1
ATOM 690 O O . ASP A 1 85 ? 17.412 17.087 -68.913 1.00 60.88 85 ASP A O 1
ATOM 694 N N . GLY A 1 86 ? 19.035 18.526 -68.376 1.00 57.72 86 GLY A N 1
ATOM 695 C CA . GLY A 1 86 ? 18.757 18.601 -66.933 1.00 57.72 86 GLY A CA 1
ATOM 696 C C . GLY A 1 86 ? 19.042 17.334 -66.115 1.00 57.72 86 GLY A C 1
ATOM 697 O O . GLY A 1 86 ? 19.006 17.385 -64.887 1.00 57.72 86 GLY A O 1
ATOM 698 N N . THR A 1 87 ? 19.351 16.206 -66.756 1.00 55.56 87 THR A N 1
ATOM 699 C CA . THR A 1 87 ? 19.493 14.896 -66.090 1.00 55.56 87 THR A CA 1
ATOM 700 C C . THR A 1 87 ? 20.822 14.205 -66.378 1.00 55.56 87 THR A C 1
ATOM 702 O O . THR A 1 87 ? 21.331 13.478 -65.518 1.00 55.56 87 THR A O 1
ATOM 705 N N . LEU A 1 88 ? 21.439 14.459 -67.535 1.00 62.81 88 LEU A N 1
ATOM 706 C CA . LEU A 1 88 ? 22.708 13.848 -67.906 1.00 62.81 88 LEU A CA 1
ATOM 707 C C . LEU A 1 88 ? 23.873 14.762 -67.505 1.00 62.81 88 LEU A C 1
ATOM 709 O O . LEU A 1 88 ? 24.160 15.755 -68.173 1.00 62.81 88 LEU A O 1
ATOM 713 N N . GLN A 1 89 ? 24.565 14.409 -66.417 1.00 68.81 89 GLN A N 1
ATOM 714 C CA . GLN A 1 89 ? 25.816 15.072 -66.037 1.00 68.81 89 GLN A CA 1
ATOM 715 C C . GLN A 1 89 ? 26.997 14.331 -66.652 1.00 68.81 89 GLN A C 1
ATOM 717 O O . GLN A 1 89 ? 27.262 13.172 -66.313 1.00 68.81 89 GLN A O 1
ATOM 722 N N . VAL A 1 90 ? 27.738 15.016 -67.511 1.00 72.69 90 VAL A N 1
ATOM 723 C CA . VAL A 1 90 ? 28.937 14.491 -68.156 1.00 72.69 90 VAL A CA 1
ATOM 724 C C . VAL A 1 90 ? 30.136 15.241 -67.607 1.00 72.69 90 VAL A C 1
ATOM 726 O O . VAL A 1 90 ? 30.211 16.463 -67.715 1.00 72.69 90 VAL A O 1
ATOM 729 N N . ARG A 1 91 ? 31.098 14.520 -67.027 1.00 77.81 91 ARG A N 1
ATOM 730 C CA . ARG A 1 91 ? 32.370 15.119 -66.610 1.00 77.81 91 ARG A CA 1
ATOM 731 C C . ARG A 1 91 ? 33.421 14.862 -67.675 1.00 77.81 91 ARG A C 1
ATOM 733 O O . ARG A 1 91 ? 33.662 13.707 -68.015 1.00 77.81 91 ARG A O 1
ATOM 740 N N . THR A 1 92 ? 34.045 15.926 -68.160 1.00 79.44 92 THR A N 1
ATOM 741 C CA . THR A 1 92 ? 35.044 15.886 -69.223 1.00 79.44 92 THR A CA 1
ATOM 742 C C . THR A 1 92 ? 36.415 16.280 -68.702 1.00 79.44 92 THR A C 1
ATOM 744 O O . THR A 1 92 ? 36.548 17.220 -67.913 1.00 79.44 92 THR A O 1
ATOM 747 N N . LEU A 1 93 ? 37.434 15.580 -69.180 1.00 81.50 93 LEU A N 1
ATOM 748 C CA . LEU A 1 93 ? 38.832 15.965 -69.078 1.00 81.50 93 LEU A CA 1
ATOM 749 C C . LEU A 1 93 ? 39.319 16.319 -70.478 1.00 81.50 93 LEU A C 1
ATOM 751 O O . LEU A 1 93 ? 39.267 15.482 -71.378 1.00 81.50 93 LEU A O 1
ATOM 755 N N . THR A 1 94 ? 39.797 17.545 -70.633 1.00 81.75 94 THR A N 1
ATOM 756 C CA . THR A 1 94 ? 40.375 18.039 -71.875 1.00 81.75 94 THR A CA 1
ATOM 757 C C . THR A 1 94 ? 41.867 18.279 -71.679 1.00 81.75 94 THR A C 1
ATOM 759 O O . THR A 1 94 ? 42.259 18.956 -70.727 1.00 81.75 94 THR A O 1
ATOM 762 N N . PHE A 1 95 ? 42.703 17.728 -72.557 1.00 79.88 95 PHE A N 1
ATOM 763 C CA . PHE A 1 95 ? 44.156 17.861 -72.479 1.00 79.88 95 PHE A CA 1
ATOM 764 C C . PHE A 1 95 ? 44.791 18.083 -73.863 1.00 79.88 95 PHE A C 1
ATOM 766 O O . PHE A 1 95 ? 44.273 17.585 -74.870 1.00 79.88 95 PHE A O 1
ATOM 773 N N . PRO A 1 96 ? 45.905 18.835 -73.932 1.00 81.81 96 PRO A N 1
ATOM 774 C CA . PRO A 1 96 ? 46.616 19.078 -75.178 1.00 81.81 96 PRO A CA 1
ATOM 775 C C . PRO A 1 96 ? 47.459 17.864 -75.575 1.00 81.81 96 PRO A C 1
ATOM 777 O O . PRO A 1 96 ? 48.192 17.300 -74.761 1.00 81.81 96 PRO A O 1
ATOM 780 N N . ILE A 1 97 ? 47.403 17.503 -76.850 1.00 78.44 97 ILE A N 1
ATOM 781 C CA . ILE A 1 97 ? 48.269 16.503 -77.469 1.00 78.44 97 ILE A CA 1
ATOM 782 C C . ILE A 1 97 ? 49.463 17.225 -78.078 1.00 78.44 97 ILE A C 1
ATOM 784 O O . ILE A 1 97 ? 49.291 18.169 -78.851 1.00 78.44 97 ILE A O 1
ATOM 788 N N . ARG A 1 98 ? 50.671 16.780 -77.734 1.00 76.62 98 ARG A N 1
ATOM 789 C CA . ARG A 1 98 ? 51.920 17.378 -78.208 1.00 76.62 98 ARG A CA 1
ATOM 790 C C . ARG A 1 98 ? 52.634 16.448 -79.179 1.00 76.62 98 ARG A C 1
ATOM 792 O O . ARG A 1 98 ? 52.661 15.242 -78.956 1.00 76.62 98 ARG A O 1
ATOM 799 N N . ASP A 1 99 ? 53.234 17.027 -80.209 1.00 71.75 99 ASP A N 1
ATOM 800 C CA . ASP A 1 99 ? 54.169 16.340 -81.103 1.00 71.75 99 ASP A CA 1
ATOM 801 C C . ASP A 1 99 ? 55.560 16.190 -80.446 1.00 71.75 99 ASP A C 1
ATOM 803 O O . ASP A 1 99 ? 55.844 16.799 -79.409 1.00 71.75 99 ASP A O 1
ATOM 807 N N . HIS A 1 100 ? 56.463 15.419 -81.055 1.00 65.19 100 HIS A N 1
ATOM 808 C CA . HIS A 1 100 ? 57.845 15.210 -80.613 1.00 65.19 100 HIS A CA 1
ATOM 809 C C . HIS A 1 100 ? 58.614 16.530 -80.411 1.00 65.19 100 HIS A C 1
ATOM 811 O O . HIS A 1 100 ? 59.428 16.637 -79.493 1.00 65.19 100 HIS A O 1
ATOM 817 N N . ALA A 1 101 ? 58.286 17.573 -81.185 1.00 64.88 101 ALA A N 1
ATOM 818 C CA . ALA A 1 101 ? 58.821 18.931 -81.040 1.00 64.88 101 ALA A CA 1
ATOM 819 C C . ALA A 1 101 ? 58.164 19.768 -79.914 1.00 64.88 101 ALA A C 1
ATOM 821 O O . ALA A 1 101 ? 58.397 20.970 -79.821 1.00 64.88 101 ALA A O 1
ATOM 822 N N . HIS A 1 102 ? 57.332 19.155 -79.063 1.00 64.19 102 HIS A N 1
ATOM 823 C CA . HIS A 1 102 ? 56.584 19.772 -77.954 1.00 64.19 102 HIS A CA 1
ATOM 824 C C . HIS A 1 102 ? 55.530 20.820 -78.365 1.00 64.19 102 HIS A C 1
ATOM 826 O O . HIS A 1 102 ? 54.921 21.446 -77.492 1.00 64.19 102 HIS A O 1
ATOM 832 N N . ALA A 1 103 ? 55.258 20.972 -79.663 1.00 68.75 103 ALA A N 1
ATOM 833 C CA . ALA A 1 103 ? 54.161 21.785 -80.180 1.00 68.75 103 ALA A CA 1
ATOM 834 C C . ALA A 1 103 ? 52.812 21.082 -79.963 1.00 68.75 103 ALA A C 1
ATOM 836 O O . ALA A 1 103 ? 52.710 19.869 -80.149 1.00 68.75 103 ALA A O 1
ATOM 837 N N . ILE A 1 104 ? 51.778 21.828 -79.564 1.00 70.69 104 ILE A N 1
ATOM 838 C CA . ILE A 1 104 ? 50.426 21.282 -79.387 1.00 70.69 104 ILE A CA 1
ATOM 839 C C . ILE A 1 104 ? 49.778 21.136 -80.767 1.00 70.69 104 ILE A C 1
ATOM 841 O O . ILE A 1 104 ? 49.585 22.131 -81.458 1.00 70.69 104 ILE A O 1
ATOM 845 N N . ILE A 1 105 ? 49.448 19.905 -81.153 1.00 69.25 105 ILE A N 1
ATOM 846 C CA . ILE A 1 105 ? 48.914 19.565 -82.483 1.00 69.25 105 ILE A CA 1
ATOM 847 C C . ILE A 1 105 ? 47.404 19.331 -82.482 1.00 69.25 105 ILE A C 1
ATOM 849 O O . ILE A 1 105 ? 46.747 19.523 -83.499 1.00 69.25 105 ILE A O 1
ATOM 853 N N . ALA A 1 106 ? 46.839 18.926 -81.346 1.00 73.12 106 ALA A N 1
ATOM 854 C CA . ALA A 1 106 ? 45.413 18.657 -81.209 1.00 73.12 106 ALA A CA 1
ATOM 855 C C . ALA A 1 106 ? 44.991 18.708 -79.740 1.00 73.12 106 ALA A C 1
ATOM 857 O O . ALA A 1 106 ? 45.821 18.675 -78.830 1.00 73.12 106 ALA A O 1
ATOM 858 N N . ILE A 1 107 ? 43.685 18.759 -79.504 1.00 79.56 107 ILE A N 1
ATOM 859 C CA . ILE A 1 107 ? 43.088 18.701 -78.173 1.00 79.56 107 ILE A CA 1
ATOM 860 C C . ILE A 1 107 ? 42.286 17.403 -78.066 1.00 79.56 107 ILE A C 1
ATOM 862 O O . ILE A 1 107 ? 41.410 17.155 -78.891 1.00 79.56 107 ILE A O 1
ATOM 866 N N . ALA A 1 108 ? 42.560 16.585 -77.048 1.00 78.81 108 ALA A N 1
ATOM 867 C CA . ALA A 1 108 ? 41.745 15.420 -76.714 1.00 78.81 108 ALA A CA 1
ATOM 868 C C . ALA A 1 108 ? 40.780 15.762 -75.578 1.00 78.81 108 ALA A C 1
ATOM 870 O O . ALA A 1 108 ? 41.190 16.287 -74.544 1.00 78.81 108 ALA A O 1
ATOM 871 N N . GLN A 1 109 ? 39.510 15.412 -75.744 1.00 78.38 109 GLN A N 1
ATOM 872 C CA . GLN A 1 109 ? 38.480 15.498 -74.720 1.00 78.38 109 GLN A CA 1
ATOM 873 C C . GLN A 1 109 ? 37.908 14.106 -74.457 1.00 78.38 109 GLN A C 1
ATOM 875 O O . GLN A 1 109 ? 37.396 13.461 -75.367 1.00 78.38 109 GLN A O 1
ATOM 880 N N . ILE A 1 110 ? 37.959 13.660 -73.203 1.00 76.94 110 ILE A N 1
ATOM 881 C CA . ILE A 1 110 ? 37.361 12.398 -72.754 1.00 76.94 110 ILE A CA 1
ATOM 882 C C . ILE A 1 110 ? 36.252 12.725 -71.762 1.00 76.94 110 ILE A C 1
ATOM 884 O O . ILE A 1 110 ? 36.504 13.428 -70.782 1.00 76.94 110 ILE A O 1
ATOM 888 N N . GLY A 1 111 ? 35.035 12.236 -71.991 1.00 72.81 111 GLY A N 1
ATOM 889 C CA . GLY A 1 111 ? 33.882 12.503 -71.129 1.00 72.81 111 GLY A CA 1
ATOM 890 C C . GLY A 1 111 ? 33.203 11.234 -70.638 1.00 72.81 111 GLY A C 1
ATOM 891 O O . GLY A 1 111 ? 32.998 10.321 -71.423 1.00 72.81 111 GLY A O 1
ATOM 892 N N . GLY A 1 112 ? 32.843 11.174 -69.354 1.00 70.88 112 GLY A N 1
ATOM 893 C CA . GLY A 1 112 ? 32.124 10.043 -68.755 1.00 70.88 112 GLY A CA 1
ATOM 894 C C . GLY A 1 112 ? 30.791 10.459 -68.130 1.00 70.88 112 GLY A C 1
ATOM 895 O O . GLY A 1 112 ? 30.710 11.493 -67.455 1.00 70.88 112 GLY A O 1
ATOM 896 N N . SER A 1 113 ? 29.745 9.650 -68.336 1.00 69.00 113 SER A N 1
ATOM 897 C CA . SER A 1 113 ? 28.419 9.875 -67.741 1.00 69.00 113 SER A CA 1
ATOM 898 C C . SER A 1 113 ? 28.394 9.554 -66.242 1.00 69.00 113 SER A C 1
ATOM 900 O O . SER A 1 113 ? 28.870 8.505 -65.807 1.00 69.00 113 SER A O 1
ATOM 902 N N . ARG A 1 114 ? 27.784 10.434 -65.437 1.00 67.06 114 ARG A N 1
ATOM 903 C CA . ARG A 1 114 ? 27.540 10.200 -64.000 1.00 67.06 114 ARG A CA 1
ATOM 904 C C . ARG A 1 114 ? 26.167 9.594 -63.697 1.00 67.06 114 ARG A C 1
ATOM 906 O O . ARG A 1 114 ? 25.873 9.367 -62.525 1.00 67.06 114 ARG A O 1
ATOM 913 N N . ALA A 1 115 ? 25.338 9.320 -64.705 1.00 66.88 115 ALA A N 1
ATOM 914 C CA . ALA A 1 115 ? 23.972 8.826 -64.501 1.00 66.88 115 ALA A CA 1
ATOM 915 C C . ALA A 1 115 ? 23.939 7.533 -63.664 1.00 66.88 115 ALA A C 1
ATOM 917 O O . ALA A 1 115 ? 23.226 7.466 -62.666 1.00 66.88 115 ALA A O 1
ATOM 918 N N . SER A 1 116 ? 24.803 6.562 -63.979 1.00 67.00 116 SER A N 1
ATOM 919 C CA . SER A 1 116 ? 24.903 5.304 -63.225 1.00 67.00 116 SER A CA 1
ATOM 920 C C . SER A 1 116 ? 25.358 5.509 -61.775 1.00 67.00 116 SER A C 1
ATOM 922 O O . SER A 1 116 ? 24.928 4.785 -60.882 1.00 67.00 116 SER A O 1
ATOM 924 N N . ILE A 1 117 ? 26.197 6.521 -61.517 1.00 72.56 117 ILE A N 1
ATOM 925 C CA . ILE A 1 117 ? 26.652 6.864 -60.161 1.00 72.56 117 ILE A CA 1
ATOM 926 C C . ILE A 1 117 ? 25.495 7.461 -59.352 1.00 72.56 117 ILE A C 1
ATOM 928 O O . ILE A 1 117 ? 25.321 7.103 -58.191 1.00 72.56 117 ILE A O 1
ATOM 932 N N . ASN A 1 118 ? 24.695 8.341 -59.957 1.00 73.75 118 ASN A N 1
ATOM 933 C CA . ASN A 1 118 ? 23.559 8.976 -59.287 1.00 73.75 118 ASN A CA 1
ATOM 934 C C . ASN A 1 118 ? 22.442 7.969 -58.977 1.00 73.75 118 ASN A C 1
ATOM 936 O O . ASN A 1 118 ? 21.873 8.010 -57.888 1.00 73.75 118 ASN A O 1
ATOM 940 N N . GLU A 1 119 ? 22.157 7.036 -59.888 1.00 78.38 119 GLU A N 1
ATOM 941 C CA . GLU A 1 119 ? 21.191 5.960 -59.634 1.00 78.38 119 GLU A CA 1
ATOM 942 C C . GLU A 1 119 ? 21.680 5.011 -58.534 1.00 78.38 119 GLU A C 1
ATOM 944 O O . GLU A 1 119 ? 20.938 4.711 -57.598 1.00 78.38 119 GLU A O 1
ATOM 949 N N . MET A 1 120 ? 22.963 4.633 -58.548 1.00 80.69 120 MET A N 1
ATOM 950 C CA . MET A 1 120 ? 23.559 3.847 -57.462 1.00 80.69 120 MET A CA 1
ATOM 951 C C . MET A 1 120 ? 23.486 4.583 -56.113 1.00 80.69 120 MET A C 1
ATOM 953 O O . MET A 1 120 ? 23.201 3.962 -55.090 1.00 80.69 120 MET A O 1
ATOM 957 N N . GLN A 1 121 ? 23.686 5.906 -56.099 1.00 85.88 121 GLN A N 1
ATOM 958 C CA . GLN A 1 121 ? 23.521 6.729 -54.897 1.00 85.88 121 GLN A CA 1
ATOM 959 C C . GLN A 1 121 ? 22.072 6.755 -54.401 1.00 85.88 121 GLN A C 1
ATOM 961 O O . GLN A 1 121 ? 21.854 6.619 -53.200 1.00 85.88 121 GLN A O 1
ATOM 966 N N . ARG A 1 122 ? 21.079 6.898 -55.289 1.00 86.19 122 ARG A N 1
ATOM 967 C CA . ARG A 1 122 ? 19.655 6.858 -54.908 1.00 86.19 122 ARG A CA 1
ATOM 968 C C . ARG A 1 122 ? 19.272 5.514 -54.306 1.00 86.19 122 ARG A C 1
ATOM 970 O O . ARG A 1 122 ? 18.651 5.484 -53.248 1.00 86.19 122 ARG A O 1
ATOM 977 N N . VAL A 1 123 ? 19.680 4.418 -54.944 1.00 89.56 123 VAL A N 1
ATOM 978 C CA . VAL A 1 123 ? 19.435 3.061 -54.440 1.00 89.56 123 VAL A CA 1
ATOM 979 C C . VAL A 1 123 ? 20.091 2.878 -53.072 1.00 89.56 123 VAL A C 1
ATOM 981 O O . VAL A 1 123 ? 19.427 2.433 -52.139 1.00 89.56 123 VAL A O 1
ATOM 984 N N . LEU A 1 124 ? 21.348 3.300 -52.908 1.00 93.56 124 LEU A N 1
ATOM 985 C CA . LEU A 1 124 ? 22.037 3.251 -51.618 1.00 93.56 124 LEU A CA 1
ATOM 986 C C . LEU A 1 124 ? 21.304 4.062 -50.538 1.00 93.56 124 LEU A C 1
ATOM 988 O O . LEU A 1 124 ? 21.117 3.564 -49.431 1.00 93.56 124 LEU A O 1
ATOM 992 N N . LEU A 1 125 ? 20.860 5.283 -50.850 1.00 94.81 125 LEU A N 1
ATOM 993 C CA . LEU A 1 125 ? 20.110 6.124 -49.912 1.00 94.81 125 LEU A CA 1
ATOM 994 C C . LEU A 1 125 ? 18.772 5.492 -49.514 1.00 94.81 125 LEU A C 1
ATOM 996 O O . LEU A 1 125 ? 18.424 5.527 -48.337 1.00 94.81 125 LEU A O 1
ATOM 1000 N N . LEU A 1 126 ? 18.050 4.877 -50.454 1.00 95.38 126 LEU A N 1
ATOM 1001 C CA . LEU A 1 126 ? 16.809 4.154 -50.160 1.00 95.38 126 LEU A CA 1
ATOM 1002 C C . LEU A 1 126 ? 17.060 2.940 -49.259 1.00 95.38 126 LEU A C 1
ATOM 1004 O O . LEU A 1 126 ? 16.329 2.745 -48.291 1.00 95.38 126 LEU A O 1
ATOM 1008 N N . PHE A 1 127 ? 18.115 2.163 -49.523 1.00 95.62 127 PHE A N 1
ATOM 1009 C CA . PHE A 1 127 ? 18.508 1.045 -48.661 1.00 95.62 127 PHE A CA 1
ATOM 1010 C C . PHE A 1 127 ? 18.891 1.506 -47.251 1.00 95.62 127 PHE A C 1
ATOM 1012 O O . PHE A 1 127 ? 18.460 0.896 -46.274 1.00 95.62 127 PHE A O 1
ATOM 1019 N N . LEU A 1 128 ? 19.656 2.594 -47.128 1.00 96.19 128 LEU A N 1
ATOM 1020 C CA . LEU A 1 128 ? 20.019 3.171 -45.832 1.00 96.19 128 LEU A CA 1
ATOM 1021 C C . LEU A 1 128 ? 18.791 3.690 -45.077 1.00 96.19 128 LEU A C 1
ATOM 1023 O O . LEU A 1 128 ? 18.658 3.425 -43.884 1.00 96.19 128 LEU A O 1
ATOM 1027 N N . ALA A 1 129 ? 17.879 4.384 -45.761 1.00 96.69 129 ALA A N 1
ATOM 1028 C CA . ALA A 1 129 ? 16.643 4.880 -45.165 1.00 96.69 129 ALA A CA 1
ATOM 1029 C C . ALA A 1 129 ? 15.753 3.728 -44.675 1.00 96.69 129 ALA A C 1
ATOM 1031 O O . ALA A 1 129 ? 15.284 3.753 -43.537 1.00 96.69 129 ALA A O 1
ATOM 1032 N N . ALA A 1 130 ? 15.577 2.685 -45.492 1.00 97.00 130 ALA A N 1
ATOM 1033 C CA . ALA A 1 130 ? 14.832 1.490 -45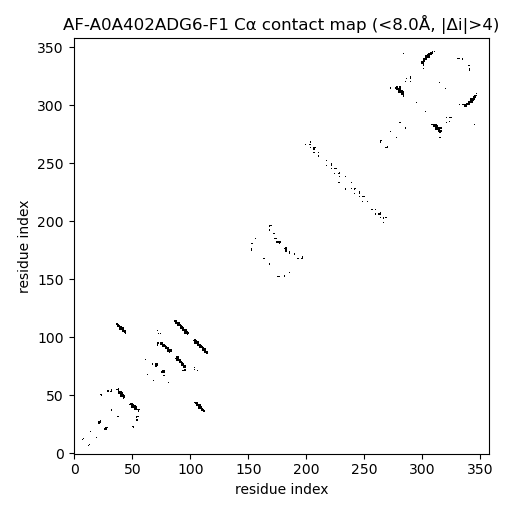.107 1.00 97.00 130 ALA A CA 1
ATOM 1034 C C . ALA A 1 130 ? 15.486 0.774 -43.914 1.00 97.00 130 ALA A C 1
ATOM 1036 O O . ALA A 1 130 ? 14.802 0.433 -42.950 1.00 97.00 130 ALA A O 1
ATOM 1037 N N . GLY A 1 131 ? 16.812 0.607 -43.935 1.00 97.62 131 GLY A N 1
ATOM 1038 C CA . GLY A 1 131 ? 17.565 0.010 -42.832 1.00 97.62 131 GLY A CA 1
ATOM 1039 C C . GLY A 1 131 ? 17.430 0.798 -41.528 1.00 97.62 131 GLY A C 1
ATOM 1040 O O . GLY A 1 131 ? 17.216 0.207 -40.473 1.00 97.62 131 GLY A O 1
ATOM 1041 N N . MET A 1 132 ? 17.479 2.131 -41.598 1.00 97.69 132 MET A N 1
ATOM 1042 C CA . MET A 1 132 ? 17.283 3.007 -40.441 1.00 97.69 132 MET A CA 1
ATOM 1043 C C . MET A 1 132 ? 15.869 2.889 -39.870 1.00 97.69 132 MET A C 1
ATOM 1045 O O . MET A 1 132 ? 15.710 2.816 -38.654 1.00 97.69 132 MET A O 1
ATOM 1049 N N . LEU A 1 133 ? 14.852 2.821 -40.730 1.00 97.88 133 LEU A N 1
ATOM 1050 C CA . LEU A 1 133 ? 13.460 2.665 -40.309 1.00 97.88 133 LEU A CA 1
ATOM 1051 C C . LEU A 1 133 ? 13.255 1.319 -39.599 1.00 97.88 133 LEU A C 1
ATOM 1053 O O . LEU A 1 133 ? 12.695 1.278 -38.506 1.00 97.88 133 LEU A O 1
ATOM 1057 N N . VAL A 1 134 ? 13.783 0.230 -40.163 1.00 97.69 134 VAL A N 1
ATOM 1058 C CA . VAL A 1 134 ? 13.730 -1.103 -39.541 1.00 97.69 134 VAL A CA 1
ATOM 1059 C C . VAL A 1 134 ? 14.470 -1.122 -38.201 1.00 97.69 134 VAL A C 1
ATOM 1061 O O . VAL A 1 134 ? 13.939 -1.634 -37.217 1.00 97.69 134 VAL A O 1
ATOM 1064 N N . ALA A 1 135 ? 15.663 -0.527 -38.128 1.00 97.69 135 ALA A N 1
ATOM 1065 C CA . ALA A 1 135 ? 16.426 -0.433 -36.886 1.00 97.69 135 ALA A CA 1
ATOM 1066 C C . ALA A 1 135 ? 15.690 0.390 -35.816 1.00 97.69 135 ALA A C 1
ATOM 1068 O O . ALA A 1 135 ? 15.648 -0.018 -34.658 1.00 97.69 135 ALA A O 1
ATOM 1069 N N . ALA A 1 136 ? 15.064 1.508 -36.198 1.00 97.81 136 ALA A N 1
ATOM 1070 C CA . ALA A 1 136 ? 14.264 2.332 -35.296 1.00 97.81 136 ALA A CA 1
ATOM 1071 C C . ALA A 1 136 ? 13.031 1.578 -34.779 1.00 97.81 136 ALA A C 1
ATOM 1073 O O . ALA A 1 136 ? 12.738 1.627 -33.585 1.00 97.81 136 ALA A O 1
ATOM 1074 N N . LEU A 1 137 ? 12.343 0.831 -35.649 1.00 97.81 137 LEU A N 1
ATOM 1075 C CA . LEU A 1 137 ? 11.197 0.010 -35.263 1.00 97.81 137 LEU A CA 1
ATOM 1076 C C . LEU A 1 137 ? 11.610 -1.094 -34.279 1.00 97.81 137 LEU A C 1
ATOM 1078 O O . LEU A 1 137 ? 10.967 -1.278 -33.249 1.00 97.81 137 LEU A O 1
ATOM 1082 N N . LEU A 1 138 ? 12.714 -1.793 -34.557 1.00 97.62 138 LEU A N 1
ATOM 1083 C CA . LEU A 1 138 ? 13.263 -2.810 -33.658 1.00 97.62 138 LEU A CA 1
ATOM 1084 C C . LEU A 1 138 ? 13.680 -2.211 -32.312 1.00 97.62 138 LEU A C 1
ATOM 1086 O O . LEU A 1 138 ? 13.334 -2.764 -31.270 1.00 97.62 138 LEU A O 1
ATOM 1090 N N . ALA A 1 139 ? 14.367 -1.067 -32.319 1.00 97.50 139 ALA A N 1
ATOM 1091 C CA . ALA A 1 139 ? 14.751 -0.363 -31.100 1.00 97.50 139 ALA A CA 1
ATOM 1092 C C . ALA A 1 139 ? 13.524 0.064 -30.280 1.00 97.50 139 ALA A C 1
ATOM 1094 O O . ALA A 1 139 ? 13.529 -0.079 -29.060 1.00 97.50 139 ALA A O 1
ATOM 1095 N N . TYR A 1 140 ? 12.454 0.519 -30.935 1.00 97.25 140 TYR A N 1
ATOM 1096 C CA . TYR A 1 140 ? 11.197 0.865 -30.276 1.00 97.25 140 TYR A CA 1
ATOM 1097 C C . TYR A 1 140 ? 10.510 -0.360 -29.655 1.00 97.25 140 TYR A C 1
ATOM 1099 O O . TYR A 1 140 ? 10.115 -0.327 -28.489 1.00 97.25 140 TYR A O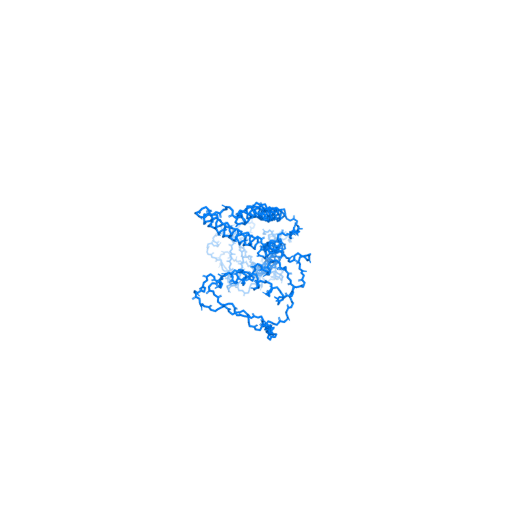 1
ATOM 1107 N N . VAL A 1 141 ? 10.405 -1.470 -30.392 1.00 96.88 141 VAL A N 1
ATOM 1108 C CA . VAL A 1 141 ? 9.783 -2.709 -29.893 1.00 96.88 141 VAL A CA 1
ATOM 1109 C C . VAL A 1 141 ? 10.579 -3.288 -28.722 1.00 96.88 141 VAL A C 1
ATOM 1111 O O . VAL A 1 141 ? 10.009 -3.599 -27.681 1.00 96.88 141 VAL A O 1
ATOM 1114 N N . ILE A 1 142 ? 11.903 -3.386 -28.845 1.00 95.88 142 ILE A N 1
ATOM 1115 C CA . ILE A 1 142 ? 12.762 -3.895 -27.768 1.00 95.88 142 ILE A CA 1
ATOM 1116 C C . ILE A 1 142 ? 12.732 -2.943 -26.567 1.00 95.88 142 ILE A C 1
ATOM 1118 O O . ILE A 1 142 ? 12.549 -3.389 -25.436 1.00 95.88 142 ILE A O 1
ATOM 1122 N N . GLY A 1 143 ? 12.860 -1.636 -26.806 1.00 95.25 143 GLY A N 1
ATOM 1123 C CA . GLY A 1 143 ? 12.842 -0.619 -25.758 1.00 95.25 143 GLY A CA 1
ATOM 1124 C C . GLY A 1 143 ? 11.536 -0.621 -24.969 1.00 95.25 143 GLY A C 1
ATOM 1125 O O . GLY A 1 143 ? 11.562 -0.616 -23.741 1.00 95.25 143 GLY A O 1
ATOM 1126 N N . SER A 1 144 ? 10.396 -0.710 -25.657 1.00 93.56 144 SER A N 1
ATOM 1127 C CA . SER A 1 144 ? 9.079 -0.785 -25.014 1.00 93.56 144 SER A CA 1
ATOM 1128 C C . SER A 1 144 ? 8.871 -2.089 -24.239 1.00 93.56 144 SER A C 1
ATOM 1130 O O . SER A 1 144 ? 8.340 -2.048 -23.132 1.00 93.56 144 SER A O 1
ATOM 1132 N N . LEU A 1 145 ? 9.333 -3.238 -24.747 1.00 92.50 145 LEU A N 1
ATOM 1133 C CA . LEU A 1 145 ? 9.267 -4.511 -24.018 1.00 92.50 145 LEU A CA 1
ATOM 1134 C C . LEU A 1 145 ? 10.095 -4.484 -22.729 1.00 92.50 145 LEU A C 1
ATOM 1136 O O . LEU A 1 145 ? 9.614 -4.930 -21.686 1.00 92.50 145 LEU A O 1
ATOM 1140 N N . VAL A 1 146 ? 11.318 -3.952 -22.788 1.00 90.44 146 VAL A N 1
ATOM 1141 C CA . VAL A 1 146 ? 12.195 -3.831 -21.615 1.00 90.44 146 VAL A CA 1
ATOM 1142 C C . VAL A 1 146 ? 11.609 -2.841 -20.609 1.00 90.44 146 VAL A C 1
ATOM 1144 O O . VAL A 1 146 ? 11.459 -3.190 -19.442 1.00 90.44 146 VAL A O 1
ATOM 1147 N N . ALA A 1 147 ? 11.195 -1.652 -21.058 1.00 88.81 147 ALA A N 1
ATOM 1148 C CA . ALA A 1 147 ? 10.598 -0.640 -20.188 1.00 88.81 147 ALA A CA 1
ATOM 1149 C C . ALA A 1 147 ? 9.330 -1.158 -19.493 1.00 88.81 147 ALA A C 1
ATOM 1151 O O . ALA A 1 147 ? 9.193 -1.031 -18.279 1.00 88.81 147 ALA A O 1
ATOM 1152 N N . ASN A 1 148 ? 8.435 -1.815 -20.237 1.00 86.88 148 ASN A N 1
ATOM 1153 C CA . ASN A 1 148 ? 7.219 -2.386 -19.663 1.00 86.88 148 ASN A CA 1
ATOM 1154 C C . ASN A 1 148 ? 7.528 -3.508 -18.669 1.00 86.88 148 ASN A C 1
ATOM 1156 O O . ASN A 1 148 ? 6.852 -3.619 -17.652 1.00 86.88 148 ASN A O 1
ATOM 1160 N N . ARG A 1 149 ? 8.544 -4.339 -18.925 1.00 83.69 149 ARG A N 1
ATOM 1161 C CA . ARG A 1 149 ? 8.931 -5.422 -18.013 1.00 83.69 149 ARG A CA 1
ATOM 1162 C C . ARG A 1 149 ? 9.527 -4.895 -16.705 1.00 83.69 149 ARG A C 1
ATOM 1164 O O . ARG A 1 149 ? 9.173 -5.418 -15.653 1.00 83.69 149 ARG A O 1
ATOM 1171 N N . GLU A 1 150 ? 10.375 -3.873 -16.770 1.00 81.38 150 GLU A N 1
ATOM 1172 C CA . GLU A 1 150 ? 11.019 -3.266 -15.594 1.00 81.38 150 GLU A CA 1
ATOM 1173 C C . GLU A 1 150 ? 10.047 -2.416 -14.759 1.00 81.38 150 GLU A C 1
ATOM 1175 O O . GLU A 1 150 ? 10.127 -2.402 -13.533 1.00 81.38 150 GLU A O 1
ATOM 1180 N N . LEU A 1 151 ? 9.082 -1.743 -15.399 1.00 84.56 151 LEU A N 1
ATOM 1181 C CA . LEU A 1 151 ? 8.123 -0.865 -14.714 1.00 84.56 151 LEU A CA 1
ATOM 1182 C C . LEU A 1 151 ? 6.850 -1.579 -14.238 1.00 84.56 151 LEU A C 1
ATOM 1184 O O . LEU A 1 151 ? 6.164 -1.084 -13.343 1.00 84.56 151 LEU A O 1
ATOM 1188 N N . ARG A 1 152 ? 6.517 -2.756 -14.782 1.00 82.94 152 ARG A N 1
ATOM 1189 C CA . ARG A 1 152 ? 5.322 -3.514 -14.370 1.00 82.94 152 ARG A CA 1
ATOM 1190 C C . ARG A 1 152 ? 5.267 -3.821 -12.863 1.00 82.94 152 ARG A C 1
ATOM 1192 O O . ARG A 1 152 ? 4.194 -3.639 -12.290 1.00 82.94 152 ARG A O 1
ATOM 1199 N N . PRO A 1 153 ? 6.359 -4.231 -12.183 1.00 80.19 153 PRO A N 1
ATOM 1200 C CA . PRO A 1 153 ? 6.327 -4.455 -10.738 1.00 80.19 153 PRO A CA 1
ATOM 1201 C C . PRO A 1 153 ? 5.985 -3.189 -9.944 1.00 80.19 153 PRO A C 1
ATOM 1203 O O . PRO A 1 153 ? 5.311 -3.284 -8.923 1.00 80.19 153 PRO A O 1
ATOM 1206 N N . LEU A 1 154 ? 6.380 -2.005 -10.429 1.00 82.88 154 LEU A N 1
ATOM 1207 C CA . LEU A 1 154 ? 6.041 -0.732 -9.790 1.00 82.88 154 LEU A CA 1
ATOM 1208 C C . LEU A 1 154 ? 4.534 -0.444 -9.871 1.00 82.88 154 LEU A C 1
ATOM 1210 O O . LEU A 1 154 ? 3.936 -0.021 -8.886 1.00 82.88 154 LEU A O 1
ATOM 1214 N N . SER A 1 155 ? 3.904 -0.730 -11.014 1.00 81.25 155 SER A N 1
ATOM 1215 C CA . SER A 1 155 ? 2.451 -0.589 -11.186 1.00 81.25 155 SER A CA 1
ATOM 1216 C C . SER A 1 155 ? 1.660 -1.572 -10.312 1.00 81.25 155 SER A C 1
ATOM 1218 O O . SER A 1 155 ? 0.669 -1.182 -9.691 1.00 81.25 155 SER A O 1
ATOM 1220 N N . ASN A 1 156 ? 2.123 -2.821 -10.192 1.00 80.00 156 ASN A N 1
ATOM 1221 C CA . ASN A 1 156 ? 1.511 -3.814 -9.300 1.00 80.00 156 ASN A CA 1
ATOM 1222 C C . ASN A 1 156 ? 1.624 -3.399 -7.823 1.00 80.00 156 ASN A C 1
ATOM 1224 O O . ASN A 1 156 ? 0.676 -3.529 -7.053 1.00 80.00 156 ASN A O 1
ATOM 1228 N N . LEU A 1 157 ? 2.786 -2.881 -7.422 1.00 81.88 157 LEU A N 1
ATOM 1229 C CA . LEU A 1 157 ? 3.012 -2.405 -6.061 1.00 81.88 157 LEU A CA 1
ATOM 1230 C C . LEU A 1 157 ? 2.152 -1.168 -5.762 1.00 81.88 157 LEU A C 1
ATOM 1232 O O . LEU A 1 157 ? 1.533 -1.105 -4.706 1.00 81.88 157 LEU A O 1
ATOM 1236 N N . SER A 1 158 ? 2.038 -0.235 -6.712 1.00 82.06 158 SER A N 1
ATOM 1237 C CA . SER A 1 158 ? 1.182 0.947 -6.578 1.00 82.06 158 SER A CA 1
ATOM 1238 C C . SER A 1 158 ? -0.300 0.597 -6.458 1.00 82.06 158 SER A C 1
ATOM 1240 O O . SER A 1 158 ? -0.981 1.188 -5.629 1.00 82.06 158 SER A O 1
ATOM 1242 N N . SER A 1 159 ? -0.811 -0.333 -7.269 1.00 80.75 159 SER A N 1
ATOM 1243 C CA . SER A 1 159 ? -2.214 -0.771 -7.172 1.00 80.75 159 SER A CA 1
ATOM 1244 C C . SER A 1 159 ? -2.485 -1.458 -5.837 1.00 80.75 159 SER A C 1
ATOM 1246 O O . SER A 1 159 ? -3.426 -1.087 -5.147 1.00 80.75 159 SER A O 1
ATOM 1248 N N . THR A 1 160 ? -1.590 -2.348 -5.397 1.00 78.44 160 THR A N 1
ATOM 1249 C CA . THR A 1 160 ? -1.743 -3.014 -4.092 1.00 78.44 160 THR A CA 1
ATOM 1250 C C . THR A 1 160 ? -1.690 -2.028 -2.918 1.00 78.44 160 THR A C 1
ATOM 1252 O O . THR A 1 160 ? -2.359 -2.235 -1.913 1.00 78.44 160 THR A O 1
ATOM 1255 N N . MET A 1 161 ? -0.908 -0.948 -3.027 1.00 79.56 161 MET A N 1
ATOM 1256 C CA . MET A 1 161 ? -0.887 0.119 -2.018 1.00 79.56 161 MET A CA 1
ATOM 1257 C C . MET A 1 161 ? -2.163 0.970 -2.017 1.00 79.56 161 MET A C 1
ATOM 1259 O O . MET A 1 161 ? -2.573 1.420 -0.953 1.00 79.56 161 MET A O 1
ATOM 1263 N N . LEU A 1 162 ? -2.766 1.222 -3.184 1.00 78.06 162 LEU A N 1
ATOM 1264 C CA . LEU A 1 162 ? -4.005 2.004 -3.299 1.00 78.06 162 LEU A CA 1
ATOM 1265 C C . LEU A 1 162 ? -5.222 1.239 -2.772 1.00 78.06 162 LEU A C 1
ATOM 1267 O O . LEU A 1 162 ? -6.098 1.849 -2.167 1.00 78.06 162 LEU A O 1
ATOM 1271 N N . ASP A 1 163 ? -5.234 -0.082 -2.939 1.00 72.56 163 ASP A N 1
ATOM 1272 C CA . ASP A 1 163 ? -6.291 -0.958 -2.423 1.00 72.56 163 ASP A CA 1
ATOM 1273 C C . ASP A 1 163 ? -6.078 -1.337 -0.941 1.00 72.56 163 ASP A C 1
ATOM 1275 O O . ASP A 1 163 ? -6.831 -2.130 -0.374 1.00 72.56 163 ASP A O 1
ATOM 1279 N N . PHE A 1 164 ? -5.044 -0.790 -0.290 1.00 72.25 164 PHE A N 1
ATOM 1280 C CA . PHE A 1 164 ? -4.681 -1.152 1.075 1.00 72.25 164 PHE A CA 1
ATOM 1281 C C . PHE A 1 164 ? -5.619 -0.514 2.109 1.00 72.25 164 PHE A C 1
ATOM 1283 O O . PHE A 1 164 ? -5.617 0.701 2.312 1.00 72.25 164 PHE A O 1
ATOM 1290 N N . SER A 1 165 ? -6.387 -1.348 2.812 1.00 68.94 165 SER A N 1
ATOM 1291 C CA . SER A 1 165 ? -7.272 -0.952 3.915 1.00 68.94 165 SER A CA 1
ATOM 1292 C C . SER A 1 165 ? -6.709 -1.345 5.288 1.00 68.94 165 SER A C 1
ATOM 1294 O O . SER A 1 165 ? -5.773 -2.141 5.393 1.00 68.94 165 SER A O 1
ATOM 1296 N N . VAL A 1 166 ? -7.312 -0.820 6.364 1.00 64.75 166 VAL A N 1
ATOM 1297 C CA . VAL A 1 166 ? -6.997 -1.207 7.756 1.00 64.75 166 VAL A CA 1
ATOM 1298 C C . VAL A 1 166 ? -7.166 -2.722 7.961 1.00 64.75 166 VAL A C 1
ATOM 1300 O O . VAL A 1 166 ? -6.330 -3.346 8.609 1.00 64.75 166 VAL A O 1
ATOM 1303 N N . ASP A 1 167 ? -8.151 -3.347 7.311 1.00 64.62 167 ASP A N 1
ATOM 1304 C CA . ASP A 1 167 ? -8.382 -4.802 7.380 1.00 64.62 167 ASP A CA 1
ATOM 1305 C C . ASP A 1 167 ? -7.254 -5.628 6.736 1.00 64.62 167 ASP A C 1
ATOM 1307 O O . ASP A 1 167 ? -7.091 -6.816 7.011 1.00 64.62 167 ASP A O 1
ATOM 1311 N N . SER A 1 168 ? -6.434 -4.992 5.896 1.00 65.81 168 SER A N 1
ATOM 1312 C CA . SER A 1 168 ? -5.346 -5.628 5.148 1.00 65.81 168 SER A CA 1
ATOM 1313 C C . SER A 1 168 ? -3.979 -5.497 5.834 1.00 65.81 168 SER A C 1
ATOM 1315 O O . SER A 1 168 ? -2.979 -5.962 5.285 1.00 65.81 168 SER A O 1
ATOM 1317 N N . LEU A 1 169 ? -3.913 -4.922 7.047 1.00 68.75 169 LEU A N 1
ATOM 1318 C CA . LEU A 1 169 ? -2.675 -4.697 7.819 1.00 68.75 169 LEU A CA 1
ATOM 1319 C C . LEU A 1 169 ? -1.824 -5.962 8.030 1.00 68.75 169 LEU A C 1
ATOM 1321 O O . LEU A 1 169 ? -0.611 -5.848 8.199 1.00 68.75 169 LEU A O 1
ATOM 1325 N N . GLY A 1 170 ? -2.419 -7.158 7.989 1.00 65.44 170 GLY A N 1
ATOM 1326 C CA . GLY A 1 170 ? -1.709 -8.439 8.110 1.00 65.44 170 GLY A CA 1
ATOM 1327 C C . GLY A 1 170 ? -1.087 -8.960 6.806 1.00 65.44 170 GLY A C 1
ATOM 1328 O O . GLY A 1 170 ? -0.231 -9.847 6.839 1.00 65.44 170 GLY A O 1
ATOM 1329 N N . VAL A 1 171 ? -1.475 -8.418 5.649 1.00 70.56 171 VAL A N 1
ATOM 1330 C CA . VAL A 1 171 ? -0.957 -8.853 4.347 1.00 70.56 171 VAL A CA 1
ATOM 1331 C C . VAL A 1 171 ? 0.435 -8.260 4.137 1.00 70.56 171 VAL A C 1
ATOM 1333 O O . VAL A 1 171 ? 0.700 -7.093 4.426 1.00 70.56 171 VAL A O 1
ATOM 1336 N N . ARG A 1 172 ? 1.370 -9.083 3.657 1.00 76.88 172 ARG A N 1
ATOM 1337 C CA . ARG A 1 172 ? 2.736 -8.659 3.329 1.00 76.88 172 ARG A CA 1
ATOM 1338 C C . ARG A 1 172 ? 2.963 -8.778 1.836 1.00 76.88 172 ARG A C 1
ATOM 1340 O O . ARG A 1 172 ? 2.622 -9.791 1.227 1.00 76.88 172 ARG A O 1
ATOM 1347 N N . LEU A 1 1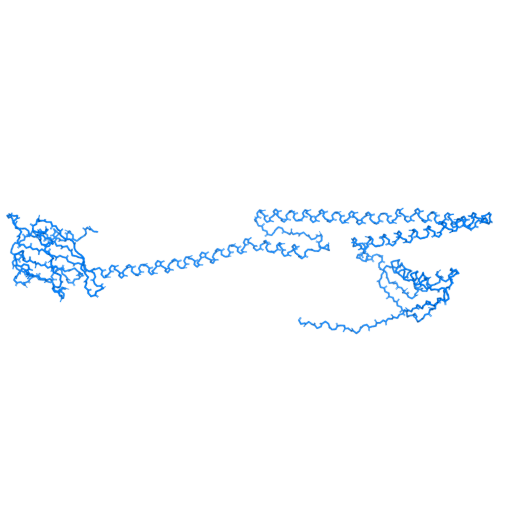73 ? 3.583 -7.754 1.259 1.00 78.50 173 LEU A N 1
ATOM 1348 C CA . LEU A 1 173 ? 3.980 -7.787 -0.141 1.00 78.50 173 LEU A CA 1
ATOM 1349 C C . LEU A 1 173 ? 5.169 -8.736 -0.308 1.00 78.50 173 LEU A C 1
ATOM 1351 O O . LEU A 1 173 ? 6.196 -8.581 0.361 1.00 78.50 173 LEU A O 1
ATOM 1355 N N . ALA A 1 174 ? 5.034 -9.706 -1.213 1.00 73.50 174 ALA A N 1
ATOM 1356 C CA . ALA A 1 174 ? 6.140 -10.562 -1.615 1.00 73.50 174 ALA A CA 1
ATOM 1357 C C . ALA A 1 174 ? 7.140 -9.770 -2.479 1.00 73.50 174 ALA A C 1
ATOM 1359 O O . ALA A 1 174 ? 6.721 -8.974 -3.328 1.00 73.50 174 ALA A O 1
ATOM 1360 N N . PRO A 1 175 ? 8.456 -9.999 -2.328 1.00 68.75 175 PRO A N 1
ATOM 1361 C CA . PRO A 1 175 ? 9.449 -9.407 -3.213 1.00 68.75 175 PRO A CA 1
ATOM 1362 C C . PRO A 1 175 ? 9.279 -9.993 -4.621 1.00 68.75 175 PRO A C 1
ATOM 1364 O O . PRO A 1 175 ? 9.658 -11.127 -4.895 1.00 68.75 175 PRO A O 1
ATOM 1367 N N . THR A 1 176 ? 8.662 -9.223 -5.515 1.00 66.81 176 THR A N 1
ATOM 1368 C CA . THR A 1 176 ? 8.316 -9.656 -6.881 1.00 66.81 176 THR A CA 1
ATOM 1369 C C . THR A 1 176 ? 9.340 -9.231 -7.931 1.00 66.81 176 THR A C 1
ATOM 1371 O O . THR A 1 176 ? 9.289 -9.723 -9.057 1.00 66.81 176 THR A O 1
ATOM 1374 N N . SER A 1 177 ? 10.283 -8.348 -7.586 1.00 68.38 177 SER A N 1
ATOM 1375 C CA . SER A 1 177 ? 11.280 -7.816 -8.519 1.00 68.38 177 SER A CA 1
ATOM 1376 C C . SER A 1 177 ? 12.711 -8.090 -8.065 1.00 68.38 177 SER A C 1
ATOM 1378 O O . SER A 1 177 ? 13.026 -8.039 -6.876 1.00 68.38 177 SER A O 1
ATOM 1380 N N . SER A 1 178 ? 13.593 -8.347 -9.033 1.00 69.31 178 SER A N 1
ATOM 1381 C CA . SER A 1 178 ? 15.046 -8.425 -8.838 1.00 69.31 178 SER A CA 1
ATOM 1382 C C . SER A 1 178 ? 15.703 -7.043 -8.730 1.00 69.31 178 SER A C 1
ATOM 1384 O O . SER A 1 178 ? 16.855 -6.966 -8.317 1.00 69.31 178 SER A O 1
ATOM 1386 N N . ALA A 1 179 ? 14.991 -5.968 -9.094 1.00 76.94 179 ALA A N 1
ATOM 1387 C CA . ALA A 1 179 ? 15.489 -4.601 -8.986 1.00 76.94 179 ALA A CA 1
ATOM 1388 C C . ALA A 1 179 ? 15.582 -4.173 -7.514 1.00 76.94 179 ALA A C 1
ATOM 1390 O O . ALA A 1 179 ? 14.586 -4.189 -6.780 1.00 76.94 179 ALA A O 1
ATOM 1391 N N . THR A 1 180 ? 16.781 -3.776 -7.094 1.00 82.69 180 THR A N 1
ATOM 1392 C CA . THR A 1 180 ? 17.109 -3.424 -5.706 1.00 82.69 180 THR A CA 1
ATOM 1393 C C . THR A 1 180 ? 16.224 -2.295 -5.172 1.00 82.69 180 THR A C 1
ATOM 1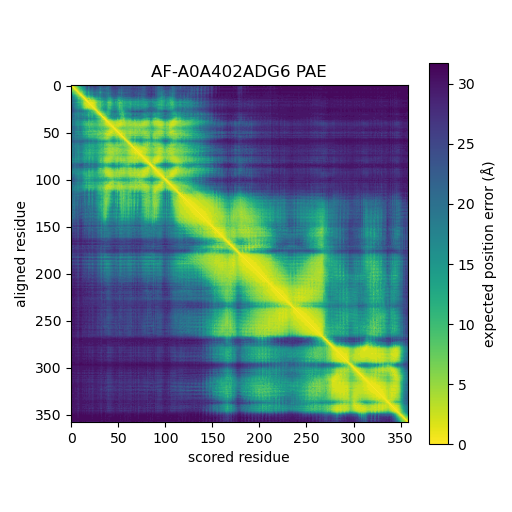395 O O . THR A 1 180 ? 15.781 -2.341 -4.027 1.00 82.69 180 THR A O 1
ATOM 1398 N N . GLU A 1 181 ? 15.909 -1.303 -6.001 1.00 84.81 181 GLU A N 1
ATOM 1399 C CA . GLU A 1 181 ? 15.092 -0.139 -5.649 1.00 84.81 181 GLU A CA 1
ATOM 1400 C C . GLU A 1 181 ? 13.654 -0.549 -5.296 1.00 84.81 181 GLU A C 1
ATOM 1402 O O . GLU A 1 181 ? 13.091 -0.091 -4.301 1.00 84.81 181 GLU A O 1
ATOM 1407 N N . ILE A 1 182 ? 13.072 -1.473 -6.069 1.00 83.25 182 ILE A N 1
ATOM 1408 C CA . ILE A 1 182 ? 11.714 -1.981 -5.827 1.00 83.25 182 ILE A CA 1
ATOM 1409 C C . ILE A 1 182 ? 11.686 -2.843 -4.558 1.00 83.25 182 ILE A C 1
ATOM 1411 O O . ILE A 1 182 ? 10.732 -2.775 -3.779 1.00 83.25 182 ILE A O 1
ATOM 1415 N N . GLN A 1 183 ? 12.746 -3.613 -4.298 1.00 85.12 183 GLN A N 1
ATOM 1416 C CA . GLN A 1 183 ? 12.881 -4.373 -3.052 1.00 85.12 183 GLN A CA 1
ATOM 1417 C C . GLN A 1 183 ? 12.970 -3.457 -1.828 1.00 85.12 183 GLN A C 1
ATOM 1419 O O . GLN A 1 183 ? 12.291 -3.711 -0.833 1.00 85.12 183 GLN A O 1
ATOM 1424 N N . GLN A 1 184 ? 13.748 -2.373 -1.902 1.00 86.75 184 GLN A N 1
ATOM 1425 C CA . GLN A 1 184 ? 13.843 -1.390 -0.820 1.00 86.75 184 GLN A CA 1
ATOM 1426 C C . GLN A 1 184 ? 12.489 -0.735 -0.530 1.00 86.75 184 GLN A C 1
ATOM 1428 O O . GLN A 1 184 ? 12.107 -0.622 0.635 1.00 86.75 184 GLN A O 1
ATOM 1433 N N . LEU A 1 185 ? 11.733 -0.368 -1.569 1.00 86.38 185 LEU A N 1
ATOM 1434 C CA . LEU A 1 185 ? 10.388 0.187 -1.405 1.00 86.38 185 LEU A CA 1
ATOM 1435 C C . LEU A 1 185 ? 9.428 -0.828 -0.765 1.00 86.38 185 LEU A C 1
ATOM 1437 O O . LEU A 1 185 ? 8.693 -0.486 0.160 1.00 86.38 185 LEU A O 1
ATOM 1441 N N . THR A 1 186 ? 9.481 -2.087 -1.208 1.00 87.25 186 THR A N 1
ATOM 1442 C CA . THR A 1 186 ? 8.685 -3.186 -0.636 1.00 87.25 186 THR A CA 1
ATOM 1443 C C . THR A 1 186 ? 9.006 -3.383 0.849 1.00 87.25 186 THR A C 1
ATOM 1445 O O . THR A 1 186 ? 8.102 -3.510 1.674 1.00 87.25 186 THR A O 1
ATOM 1448 N N . TYR A 1 187 ? 10.291 -3.357 1.215 1.00 89.12 187 TYR A N 1
ATOM 1449 C CA . TYR A 1 187 ? 10.734 -3.470 2.603 1.00 89.12 187 TYR A CA 1
ATOM 1450 C C . TYR A 1 187 ? 10.262 -2.286 3.456 1.00 89.12 187 TYR A C 1
ATOM 1452 O O . TYR A 1 187 ? 9.715 -2.488 4.540 1.00 89.12 187 TYR A O 1
ATOM 1460 N N . ALA A 1 188 ? 10.417 -1.056 2.958 1.00 89.12 188 ALA A N 1
ATOM 1461 C CA . ALA A 1 188 ? 9.971 0.149 3.651 1.00 89.12 188 ALA A CA 1
ATOM 1462 C C . ALA A 1 188 ? 8.453 0.137 3.901 1.00 89.12 188 ALA A C 1
ATOM 1464 O O . ALA A 1 188 ? 8.012 0.457 5.006 1.00 89.12 188 ALA A O 1
ATOM 1465 N N . PHE A 1 189 ? 7.664 -0.294 2.913 1.00 87.25 189 PHE A N 1
ATOM 1466 C CA . PHE A 1 189 ? 6.216 -0.433 3.048 1.00 87.25 189 PHE A CA 1
ATOM 1467 C C . PHE A 1 189 ? 5.821 -1.503 4.067 1.00 87.25 189 PHE A C 1
ATOM 1469 O O . PHE A 1 189 ? 5.021 -1.232 4.963 1.00 87.25 189 PHE A O 1
ATOM 1476 N N . ASN A 1 190 ? 6.410 -2.699 3.981 1.00 88.81 190 ASN A N 1
ATOM 1477 C CA . ASN A 1 190 ? 6.144 -3.774 4.939 1.00 88.81 190 ASN A CA 1
ATOM 1478 C C . ASN A 1 190 ? 6.498 -3.339 6.372 1.00 88.81 190 ASN A C 1
ATOM 1480 O O . ASN A 1 190 ? 5.730 -3.593 7.296 1.00 88.81 190 ASN A O 1
ATOM 1484 N N . HIS A 1 191 ? 7.612 -2.624 6.558 1.00 89.94 191 HIS A N 1
ATOM 1485 C CA . HIS A 1 191 ? 8.019 -2.100 7.862 1.00 89.94 191 HIS A CA 1
ATOM 1486 C C . HIS A 1 191 ? 7.080 -0.995 8.382 1.00 89.94 191 HIS A C 1
ATOM 1488 O O . HIS A 1 191 ? 6.757 -0.959 9.570 1.00 89.94 191 HIS A O 1
ATOM 1494 N N . MET A 1 192 ? 6.608 -0.091 7.516 1.00 89.25 192 MET A N 1
ATOM 1495 C CA . MET A 1 192 ? 5.586 0.898 7.884 1.00 89.25 192 MET A CA 1
ATOM 1496 C C . MET A 1 192 ? 4.294 0.208 8.335 1.00 89.25 192 MET A C 1
ATOM 1498 O O . MET A 1 192 ? 3.752 0.545 9.386 1.00 89.25 192 MET A O 1
ATOM 1502 N N . THR A 1 193 ? 3.846 -0.786 7.571 1.00 88.25 193 THR A N 1
ATOM 1503 C CA . THR A 1 193 ? 2.632 -1.564 7.842 1.00 88.25 193 THR A CA 1
ATOM 1504 C C . THR A 1 193 ? 2.742 -2.327 9.161 1.00 88.25 193 THR A C 1
ATOM 1506 O O . THR A 1 193 ? 1.830 -2.276 9.976 1.00 88.25 193 THR A O 1
ATOM 1509 N N . GLU A 1 194 ? 3.894 -2.942 9.441 1.00 88.69 194 GLU A N 1
ATOM 1510 C CA . GLU A 1 194 ? 4.161 -3.604 10.723 1.00 88.69 194 GLU A CA 1
ATOM 1511 C C . GLU A 1 194 ? 4.094 -2.626 11.908 1.00 88.69 194 GLU A C 1
ATOM 1513 O O . GLU A 1 194 ? 3.562 -2.951 12.971 1.00 88.69 194 GLU A O 1
ATOM 1518 N N . ARG A 1 195 ? 4.624 -1.407 11.750 1.00 87.69 195 ARG A N 1
ATOM 1519 C CA . ARG A 1 195 ? 4.538 -0.378 12.797 1.00 87.69 195 ARG A CA 1
ATOM 1520 C C . ARG A 1 195 ? 3.103 0.085 13.025 1.00 87.69 195 ARG A C 1
ATOM 1522 O O . ARG A 1 195 ? 2.729 0.291 14.178 1.00 87.69 195 ARG A O 1
ATOM 1529 N N . LEU A 1 196 ? 2.320 0.236 11.958 1.00 87.75 196 LEU A N 1
ATOM 1530 C CA . LEU A 1 196 ? 0.899 0.566 12.055 1.00 87.75 196 LEU A CA 1
ATOM 1531 C C . LEU A 1 196 ? 0.130 -0.550 12.763 1.00 87.75 196 LEU A C 1
ATOM 1533 O O . LEU A 1 196 ? -0.562 -0.272 13.736 1.00 87.75 196 LEU A O 1
ATOM 1537 N N . GLU A 1 197 ? 0.326 -1.805 12.358 1.00 84.69 197 GLU A N 1
ATOM 1538 C CA . GLU A 1 197 ? -0.303 -2.974 12.979 1.00 84.69 197 GLU A CA 1
ATOM 1539 C C . GLU A 1 197 ? -0.015 -3.032 14.487 1.00 84.69 197 GLU A C 1
ATOM 1541 O O . GLU A 1 197 ? -0.936 -3.143 15.296 1.00 84.69 197 GLU A O 1
ATOM 1546 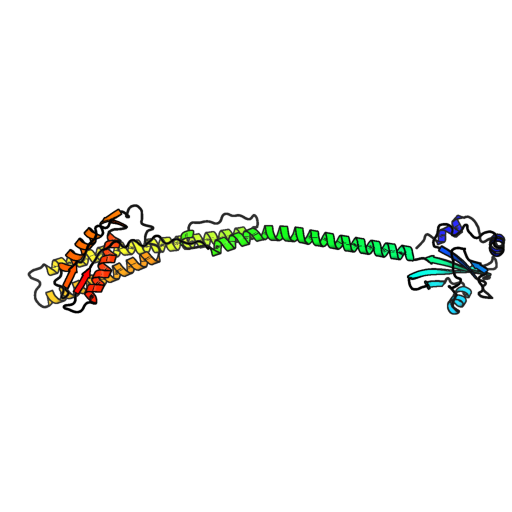N N . LYS A 1 198 ? 1.251 -2.858 14.891 1.00 86.19 198 LYS A N 1
ATOM 1547 C CA . LYS A 1 198 ? 1.631 -2.794 16.312 1.00 86.19 198 LYS A CA 1
ATOM 1548 C C . LYS A 1 198 ? 0.952 -1.636 17.046 1.00 86.19 198 LYS A C 1
ATOM 1550 O O . LYS A 1 198 ? 0.530 -1.812 18.186 1.00 86.19 198 LYS A O 1
ATOM 1555 N N . SER A 1 199 ? 0.842 -0.464 16.418 1.00 85.44 199 SER A N 1
ATOM 1556 C CA . SER A 1 199 ? 0.167 0.696 17.012 1.00 85.44 199 SER A CA 1
ATOM 1557 C C . SER A 1 199 ? -1.323 0.426 17.232 1.00 85.44 199 SER A C 1
ATOM 1559 O O . SER A 1 199 ? -1.833 0.692 18.320 1.00 85.44 199 SER A O 1
ATOM 1561 N N . PHE A 1 200 ? -2.002 -0.164 16.244 1.00 82.81 200 PHE A N 1
ATOM 1562 C CA . PHE A 1 200 ? -3.407 -0.558 16.359 1.00 82.81 200 PHE A CA 1
ATOM 1563 C C . PHE A 1 200 ? -3.614 -1.625 17.440 1.00 82.81 200 PHE A C 1
ATOM 1565 O O . PHE A 1 200 ? -4.499 -1.480 18.278 1.00 82.81 200 PHE A O 1
ATOM 1572 N N . GLN A 1 201 ? -2.758 -2.652 17.504 1.00 81.88 201 GLN A N 1
ATOM 1573 C CA . GLN A 1 201 ? -2.824 -3.682 18.551 1.00 81.88 201 GLN A CA 1
ATOM 1574 C C . GLN A 1 201 ? -2.624 -3.106 19.963 1.00 81.88 201 GLN A C 1
ATOM 1576 O O . GLN A 1 201 ? -3.290 -3.533 20.909 1.00 81.88 201 GLN A O 1
ATOM 1581 N N . LEU A 1 202 ? -1.722 -2.132 20.125 1.00 84.12 202 LEU A N 1
ATOM 1582 C CA . LEU A 1 202 ? -1.515 -1.447 21.403 1.00 84.12 202 LEU A CA 1
ATOM 1583 C C . LEU A 1 202 ? -2.734 -0.613 21.800 1.00 84.12 202 LEU A C 1
ATOM 1585 O O . LEU A 1 202 ? -3.176 -0.705 22.944 1.00 84.12 202 LEU A O 1
ATOM 1589 N N . GLN A 1 203 ? -3.298 0.153 20.865 1.00 81.94 203 GLN A N 1
ATOM 1590 C CA . GLN A 1 203 ? -4.512 0.931 21.103 1.00 81.94 203 GLN A CA 1
ATOM 1591 C C . GLN A 1 203 ? -5.688 0.015 21.471 1.00 81.94 203 GLN A C 1
ATOM 1593 O O . GLN A 1 203 ? -6.409 0.294 22.428 1.00 81.94 203 GLN A O 1
ATOM 1598 N N . HIS A 1 204 ? -5.816 -1.127 20.789 1.00 78.94 204 HIS A N 1
ATOM 1599 C CA . HIS A 1 204 ? -6.822 -2.143 21.086 1.00 78.94 204 HIS A CA 1
ATOM 1600 C C . HIS A 1 204 ? -6.693 -2.671 22.519 1.00 78.94 204 HIS A C 1
ATOM 1602 O O . HIS A 1 204 ? -7.662 -2.680 23.280 1.00 78.94 204 HIS A O 1
ATOM 1608 N N . ARG A 1 205 ? -5.492 -3.118 22.907 1.00 79.56 205 ARG A N 1
ATOM 1609 C CA . ARG A 1 205 ? -5.239 -3.646 24.255 1.00 79.56 205 ARG A CA 1
ATOM 1610 C C . ARG A 1 205 ? -5.478 -2.584 25.328 1.00 79.56 205 ARG A C 1
ATOM 1612 O O . ARG A 1 205 ? -6.134 -2.868 26.319 1.00 79.56 205 ARG A O 1
ATOM 1619 N N . PHE A 1 206 ? -5.035 -1.353 25.090 1.00 82.00 206 PHE A N 1
ATOM 1620 C CA . PHE A 1 206 ? -5.228 -0.236 26.011 1.00 82.00 206 PHE A CA 1
ATOM 1621 C C . PHE A 1 206 ? -6.709 0.053 26.293 1.00 82.00 206 PHE A C 1
ATOM 1623 O O . PHE A 1 206 ? -7.105 0.164 27.452 1.00 82.00 206 PHE A O 1
ATOM 1630 N N . VAL A 1 207 ? -7.545 0.127 25.251 1.00 81.62 207 VAL A N 1
ATOM 1631 C CA . VAL A 1 207 ? -8.990 0.355 25.410 1.00 81.62 207 VAL A CA 1
ATOM 1632 C C . VAL A 1 207 ? -9.655 -0.814 26.146 1.00 81.62 207 VAL A C 1
ATOM 1634 O O . VAL A 1 207 ? -10.504 -0.595 27.017 1.00 81.62 207 VAL A O 1
ATOM 1637 N N . ALA A 1 208 ? -9.270 -2.055 25.828 1.00 75.31 208 ALA A N 1
ATOM 1638 C CA . ALA A 1 208 ? -9.789 -3.245 26.497 1.00 75.31 208 ALA A CA 1
ATOM 1639 C C . ALA A 1 208 ? -9.445 -3.253 27.997 1.00 75.31 208 ALA A C 1
ATOM 1641 O O . ALA A 1 208 ? -10.355 -3.372 28.821 1.00 75.31 208 ALA A O 1
ATOM 1642 N N . ASP A 1 209 ? -8.172 -3.045 28.337 1.00 80.31 209 ASP A N 1
ATOM 1643 C CA . ASP A 1 209 ? -7.664 -3.074 29.711 1.00 80.31 209 ASP A CA 1
ATOM 1644 C C . ASP A 1 209 ? -8.291 -1.959 30.558 1.00 80.31 209 ASP A C 1
ATOM 1646 O O . ASP A 1 209 ? -8.850 -2.229 31.622 1.00 80.31 209 ASP A O 1
ATOM 1650 N N . ILE A 1 210 ? -8.324 -0.717 30.053 1.00 83.56 210 ILE A N 1
ATOM 1651 C CA . ILE A 1 210 ? -8.944 0.416 30.765 1.00 83.56 210 ILE A CA 1
ATOM 1652 C C . ILE A 1 210 ? -10.414 0.150 31.066 1.00 83.56 210 ILE A C 1
ATOM 1654 O O . ILE A 1 210 ? -10.909 0.507 32.136 1.00 83.56 210 ILE A O 1
ATOM 1658 N N . SER A 1 211 ? -11.127 -0.488 30.140 1.00 80.69 211 SER A N 1
ATOM 1659 C CA . SER A 1 211 ? -12.542 -0.769 30.352 1.00 80.69 211 SER A CA 1
ATOM 1660 C C . SER A 1 211 ? -12.783 -1.681 31.555 1.00 80.69 211 SER A C 1
ATOM 1662 O O . SER A 1 211 ? -13.745 -1.479 32.297 1.00 80.69 211 SER A O 1
ATOM 1664 N N . HIS A 1 212 ? -11.923 -2.682 31.756 1.00 79.62 212 HIS A N 1
ATOM 1665 C CA . HIS A 1 212 ? -12.019 -3.593 32.894 1.00 79.62 212 HIS A CA 1
ATOM 1666 C C . HIS A 1 212 ? -11.522 -2.942 34.188 1.00 79.62 212 HIS A C 1
ATOM 1668 O O . HIS A 1 212 ? -12.203 -3.027 35.216 1.00 79.62 212 HIS A O 1
ATOM 1674 N N . GLU A 1 213 ? -10.394 -2.237 34.122 1.00 84.19 213 GLU A N 1
ATOM 1675 C CA . GLU A 1 213 ? -9.786 -1.558 35.269 1.00 84.19 213 GLU A CA 1
ATOM 1676 C C . GLU A 1 213 ? -10.669 -0.436 35.830 1.00 84.19 213 GLU A C 1
ATOM 1678 O O . GLU A 1 213 ? -10.664 -0.210 37.035 1.00 84.19 213 GLU A O 1
ATOM 1683 N N . LEU A 1 214 ? -11.487 0.236 35.008 1.00 84.62 214 LEU A N 1
ATOM 1684 C CA . LEU A 1 214 ? -12.417 1.266 35.490 1.00 84.62 214 LEU A CA 1
ATOM 1685 C C . LEU A 1 214 ? -13.773 0.714 35.957 1.00 84.62 214 LEU A C 1
ATOM 1687 O O . LEU A 1 214 ? -14.397 1.289 36.852 1.00 84.62 214 LEU A O 1
ATOM 1691 N N . ARG A 1 215 ? -14.247 -0.407 35.396 1.00 77.81 215 ARG A N 1
ATOM 1692 C CA . ARG A 1 215 ? -15.531 -1.015 35.792 1.00 77.81 215 ARG A CA 1
ATOM 1693 C C . ARG A 1 215 ? -15.495 -1.527 37.232 1.00 77.81 215 ARG A C 1
ATOM 1695 O O . ARG A 1 215 ? -16.463 -1.350 37.972 1.00 77.81 215 ARG A O 1
ATOM 1702 N N . THR A 1 216 ? -14.385 -2.138 37.631 1.00 79.50 216 THR A N 1
ATOM 1703 C CA . THR A 1 216 ? -14.195 -2.716 38.968 1.00 79.50 216 THR A CA 1
ATOM 1704 C C . THR A 1 216 ? -14.341 -1.686 40.102 1.00 79.50 216 THR A C 1
ATOM 1706 O O . THR A 1 216 ? -15.215 -1.879 40.952 1.00 79.50 216 THR A O 1
ATOM 1709 N N . PRO A 1 217 ? -13.588 -0.565 40.131 1.00 83.25 217 PRO A N 1
ATOM 1710 C CA . PRO A 1 217 ? -13.713 0.435 41.189 1.00 83.25 217 PRO A CA 1
ATOM 1711 C C . PRO A 1 217 ? -15.074 1.135 41.169 1.00 83.25 217 PRO A C 1
ATOM 1713 O O . PRO A 1 217 ? -15.641 1.364 42.232 1.00 83.25 217 PRO A O 1
ATOM 1716 N N . LEU A 1 218 ? -15.655 1.414 39.995 1.00 85.31 218 LEU A N 1
ATOM 1717 C CA . LEU A 1 218 ? -16.997 2.007 39.916 1.00 85.31 218 LEU A CA 1
ATOM 1718 C C . LEU A 1 218 ? -18.077 1.088 40.494 1.00 85.31 218 LEU A C 1
ATOM 1720 O O . LEU A 1 218 ? -18.986 1.561 41.174 1.00 85.31 218 LEU A O 1
ATOM 1724 N N . THR A 1 219 ? -17.968 -0.221 40.255 1.00 81.38 219 THR A N 1
ATOM 1725 C CA . THR A 1 219 ? -18.895 -1.214 40.816 1.00 81.38 219 THR A CA 1
ATOM 1726 C C . THR A 1 219 ? -18.743 -1.303 42.334 1.00 81.38 219 THR A C 1
ATOM 1728 O O . THR A 1 219 ? -19.747 -1.342 43.041 1.00 81.38 219 THR A O 1
ATOM 1731 N N . ALA A 1 220 ? -17.508 -1.267 42.846 1.00 87.06 220 ALA A N 1
ATOM 1732 C CA . ALA A 1 220 ? -17.244 -1.265 44.283 1.00 87.06 220 ALA A CA 1
ATOM 1733 C C . ALA A 1 220 ? -17.795 -0.005 44.973 1.00 87.06 220 ALA A C 1
ATOM 1735 O O . ALA A 1 220 ? -18.504 -0.120 45.971 1.00 87.06 220 ALA A O 1
ATOM 1736 N N . ILE A 1 221 ? -17.537 1.187 44.416 1.00 86.88 221 ILE A N 1
ATOM 1737 C CA . ILE A 1 221 ? -18.057 2.454 44.956 1.00 86.88 221 ILE A CA 1
ATOM 1738 C C . ILE A 1 221 ? -19.588 2.443 44.936 1.00 86.88 221 ILE A C 1
ATOM 1740 O O . ILE A 1 221 ? -20.209 2.797 45.934 1.00 86.88 221 ILE A O 1
ATOM 1744 N N . ARG A 1 222 ? -20.205 1.985 43.838 1.00 85.88 222 ARG A N 1
ATOM 1745 C CA . ARG A 1 222 ? -21.665 1.870 43.747 1.00 85.88 222 ARG A CA 1
ATOM 1746 C C . ARG A 1 222 ? -22.220 0.940 44.818 1.00 85.88 222 ARG A C 1
ATOM 1748 O O . ARG A 1 222 ? -23.121 1.346 45.535 1.00 85.88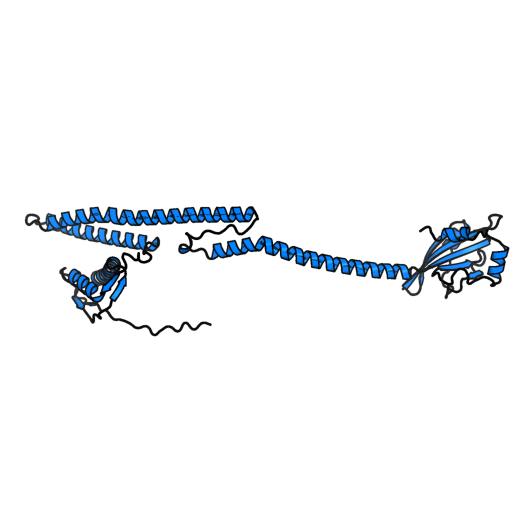 222 ARG A O 1
ATOM 1755 N N . GLY A 1 223 ? -21.640 -0.250 44.975 1.00 85.50 223 GLY A N 1
ATOM 1756 C CA . GLY A 1 223 ? -22.057 -1.191 46.013 1.00 85.50 223 GLY A CA 1
ATOM 1757 C C . GLY A 1 223 ? -21.960 -0.588 47.415 1.00 85.50 223 GLY A C 1
ATOM 1758 O O . GLY A 1 223 ? -22.865 -0.764 48.222 1.00 85.50 223 GLY A O 1
ATOM 1759 N N . GLN A 1 224 ? -20.910 0.190 47.692 1.00 87.19 224 GLN A N 1
ATOM 1760 C CA . GLN A 1 224 ? -20.753 0.877 48.974 1.00 87.19 224 GLN A CA 1
ATOM 1761 C C . GLN A 1 224 ? -21.839 1.940 49.205 1.00 87.19 224 GLN A C 1
ATOM 1763 O O . GLN A 1 224 ? -22.374 2.033 50.309 1.00 87.19 224 GLN A O 1
ATOM 1768 N N . ILE A 1 225 ? -22.177 2.727 48.177 1.00 90.00 225 ILE A N 1
ATOM 1769 C CA . ILE A 1 225 ? -23.241 3.737 48.251 1.00 90.00 225 ILE A CA 1
ATOM 1770 C C . ILE A 1 225 ? -24.615 3.075 48.384 1.00 90.00 225 ILE A C 1
ATOM 1772 O O . ILE A 1 225 ? -25.427 3.533 49.181 1.00 90.00 225 ILE A O 1
ATOM 1776 N N . ASP A 1 226 ? -24.872 1.995 47.647 1.00 85.69 226 ASP A N 1
ATOM 1777 C CA . ASP A 1 226 ? -26.128 1.249 47.734 1.00 85.69 226 ASP A CA 1
ATOM 1778 C C . ASP A 1 226 ? -26.317 0.664 49.143 1.00 85.69 226 ASP A C 1
ATOM 1780 O O . ASP A 1 226 ? -27.408 0.760 49.699 1.00 85.69 226 ASP A O 1
ATOM 1784 N N . ILE A 1 227 ? -25.247 0.150 49.766 1.00 88.56 227 ILE A N 1
ATOM 1785 C CA . ILE A 1 227 ? -25.258 -0.285 51.173 1.00 88.56 227 ILE A CA 1
ATOM 1786 C C . ILE A 1 227 ? -25.550 0.894 52.111 1.00 88.56 227 ILE A C 1
ATOM 1788 O O . ILE A 1 227 ? -26.370 0.753 53.015 1.00 88.56 227 ILE A O 1
ATOM 1792 N N . LEU A 1 228 ? -24.921 2.056 51.898 1.00 88.56 228 LEU A N 1
ATOM 1793 C CA . LEU A 1 228 ? -25.175 3.256 52.706 1.00 88.56 228 LEU A CA 1
ATOM 1794 C C . LEU A 1 228 ? -26.636 3.714 52.613 1.00 88.56 228 LEU A C 1
ATOM 1796 O O . LEU A 1 228 ? -27.223 4.102 53.615 1.00 88.56 228 LEU A O 1
ATOM 1800 N N . LEU A 1 229 ? -27.239 3.655 51.425 1.00 87.12 229 LEU A N 1
ATOM 1801 C CA . LEU A 1 229 ? -28.642 4.024 51.217 1.00 87.12 229 LEU A CA 1
ATOM 1802 C C . LEU A 1 229 ? -29.632 3.037 51.849 1.00 87.12 229 LEU A C 1
ATOM 1804 O O . LEU A 1 229 ? -30.787 3.404 52.059 1.00 87.12 229 LEU A O 1
ATOM 1808 N N . MET A 1 230 ? -29.201 1.806 52.140 1.00 87.56 230 MET A N 1
ATOM 1809 C CA . MET A 1 230 ? -29.991 0.811 52.871 1.00 87.56 230 MET A CA 1
ATOM 1810 C C . MET A 1 230 ? -29.908 0.979 54.396 1.00 87.56 230 MET A C 1
ATOM 1812 O O . MET A 1 230 ? -30.681 0.330 55.103 1.00 87.56 230 MET A O 1
ATOM 1816 N N . ASP A 1 231 ? -29.000 1.817 54.908 1.00 88.44 231 ASP A N 1
ATOM 1817 C CA . ASP A 1 231 ? -28.830 2.059 56.342 1.00 88.44 231 ASP A CA 1
ATOM 1818 C C . ASP A 1 231 ? -30.025 2.856 56.916 1.00 88.44 231 ASP A C 1
ATOM 1820 O O . ASP A 1 231 ? -30.240 4.006 56.517 1.00 88.44 231 ASP A O 1
ATOM 1824 N N . PRO A 1 232 ? -30.810 2.292 57.858 1.00 82.75 232 PRO A N 1
ATOM 1825 C CA . PRO A 1 232 ? -31.951 2.978 58.468 1.00 82.75 232 PRO A CA 1
ATOM 1826 C C . PRO A 1 232 ? -31.572 4.245 59.248 1.00 82.75 232 PRO A C 1
ATOM 1828 O O . PRO A 1 232 ? -32.421 5.129 59.419 1.00 82.75 232 PRO A O 1
ATOM 1831 N N . ASP A 1 233 ? -30.324 4.330 59.721 1.00 87.31 233 ASP A N 1
ATOM 1832 C CA . ASP A 1 233 ? -29.813 5.446 60.520 1.00 87.31 233 ASP A CA 1
ATOM 1833 C C . ASP A 1 233 ? -29.389 6.643 59.643 1.00 87.31 233 ASP A C 1
ATOM 1835 O O . ASP A 1 233 ? -29.243 7.766 60.139 1.00 87.31 233 ASP A O 1
ATOM 1839 N N . LEU A 1 234 ? -29.252 6.446 58.323 1.00 86.25 234 LEU A N 1
ATOM 1840 C CA . LEU A 1 234 ? -28.954 7.508 57.363 1.00 86.25 234 LEU A CA 1
ATOM 1841 C C . LEU A 1 234 ? -30.228 8.308 57.035 1.00 86.25 234 LEU A C 1
ATOM 1843 O O . LEU A 1 234 ? -31.013 7.941 56.162 1.00 86.25 234 LEU A O 1
ATOM 1847 N N . GLN A 1 235 ? -30.431 9.425 57.737 1.00 85.44 235 GLN A N 1
ATOM 1848 C CA . GLN A 1 235 ? -31.647 10.251 57.670 1.00 85.44 235 GLN A CA 1
ATOM 1849 C C . GLN A 1 235 ? -31.343 11.721 57.322 1.00 85.44 235 GLN A C 1
ATOM 1851 O O . GLN A 1 235 ? -30.218 12.206 57.455 1.00 85.44 235 GLN A O 1
ATOM 1856 N N . GLY A 1 236 ? -32.379 12.466 56.926 1.00 86.56 236 GLY A N 1
ATOM 1857 C CA . GLY A 1 236 ? -32.300 13.916 56.717 1.00 86.56 236 GLY A CA 1
ATOM 1858 C C . GLY A 1 236 ? -31.446 14.320 55.511 1.00 86.56 236 GLY A C 1
ATOM 1859 O O . GLY A 1 236 ? -31.478 13.666 54.471 1.00 86.56 236 GLY A O 1
ATOM 1860 N N . THR A 1 237 ? -30.688 15.411 55.646 1.00 86.62 237 THR A N 1
ATOM 1861 C CA . THR A 1 237 ? -29.866 15.968 54.556 1.00 86.62 237 THR A CA 1
ATOM 1862 C C . THR A 1 237 ? -28.779 14.999 54.093 1.00 86.62 237 THR A C 1
ATOM 1864 O O . THR A 1 237 ? -28.550 14.881 52.899 1.00 86.62 237 THR A O 1
ATOM 1867 N N . ALA A 1 238 ? -28.191 14.218 55.006 1.00 84.88 238 ALA A N 1
ATOM 1868 C CA . ALA A 1 238 ? -27.168 13.228 54.662 1.00 84.88 238 ALA A CA 1
ATOM 1869 C C . ALA A 1 238 ? -27.701 12.128 53.727 1.00 84.88 238 ALA A C 1
ATOM 1871 O O . ALA A 1 238 ? -26.983 11.670 52.842 1.00 84.88 238 ALA A O 1
ATOM 1872 N N . HIS A 1 239 ? -28.965 11.721 53.886 1.00 88.56 239 HIS A N 1
ATOM 1873 C CA . HIS A 1 239 ? -29.588 10.763 52.972 1.00 88.56 239 HIS A CA 1
ATOM 1874 C C . HIS A 1 239 ? -29.770 11.359 51.570 1.00 88.56 239 HIS A C 1
ATOM 1876 O O . HIS A 1 239 ? -29.474 10.693 50.579 1.00 88.56 239 HIS A O 1
ATOM 1882 N N . GLN A 1 240 ? -30.210 12.620 51.484 1.00 84.12 240 GLN A N 1
ATOM 1883 C CA . GLN A 1 240 ? -30.345 13.335 50.209 1.00 84.12 240 GLN A CA 1
ATOM 1884 C C . GLN A 1 240 ? -28.991 13.510 49.510 1.00 84.12 240 GLN A C 1
ATOM 1886 O O . GLN A 1 240 ? -28.886 13.192 48.329 1.00 84.12 240 GLN A O 1
ATOM 1891 N N . ASP A 1 241 ? -27.946 13.904 50.241 1.00 87.69 241 ASP A N 1
ATOM 1892 C CA . ASP A 1 241 ? -26.596 14.065 49.690 1.00 87.69 241 ASP A CA 1
ATOM 1893 C C . ASP A 1 241 ? -26.065 12.738 49.111 1.00 87.69 241 ASP A C 1
ATOM 1895 O O . ASP A 1 241 ? -25.541 12.692 47.998 1.00 87.69 241 ASP A O 1
ATOM 1899 N N . VAL A 1 242 ? -26.243 11.619 49.827 1.00 88.44 242 VAL A N 1
ATOM 1900 C CA . VAL A 1 242 ? -25.826 10.287 49.347 1.00 88.44 242 VAL A CA 1
ATOM 1901 C C . VAL A 1 242 ? -26.653 9.841 48.134 1.00 88.44 242 VAL A C 1
ATOM 1903 O O . VAL A 1 242 ? -26.105 9.224 47.215 1.00 88.44 242 VAL A O 1
ATOM 1906 N N . GLN A 1 243 ? -27.948 10.169 48.084 1.00 84.25 243 GLN A N 1
ATOM 1907 C CA . GLN A 1 243 ? -28.780 9.920 46.903 1.00 84.25 243 GLN A CA 1
ATOM 1908 C C . GLN A 1 243 ? -28.300 10.716 45.684 1.00 84.25 243 GLN A C 1
ATOM 1910 O O . GLN A 1 243 ? -28.195 10.140 44.599 1.00 84.25 243 GLN A O 1
ATOM 1915 N N . GLU A 1 244 ? -27.966 11.998 45.848 1.00 85.31 244 GLU A N 1
ATOM 1916 C CA . GLU A 1 244 ? -27.414 12.831 44.773 1.00 85.31 244 GLU A CA 1
ATOM 1917 C C . GLU A 1 244 ? -26.074 12.281 44.265 1.00 85.31 244 GLU A C 1
ATOM 1919 O O . GLU A 1 244 ? -25.883 12.138 43.055 1.00 85.31 244 GLU A O 1
ATOM 1924 N N . ILE A 1 245 ? -25.179 11.864 45.170 1.00 88.62 245 ILE A N 1
ATOM 1925 C CA . ILE A 1 245 ? -23.913 11.214 44.797 1.00 88.62 245 ILE A CA 1
ATOM 1926 C C . ILE A 1 245 ? -24.176 9.909 44.031 1.00 88.62 245 ILE A C 1
ATOM 1928 O O . ILE A 1 245 ? -23.490 9.638 43.044 1.00 88.62 245 ILE A O 1
ATOM 1932 N N . ASN A 1 246 ? -25.165 9.100 44.435 1.00 86.38 246 ASN A N 1
ATOM 1933 C CA . ASN A 1 246 ? -25.515 7.874 43.709 1.00 86.38 246 ASN A CA 1
ATOM 1934 C C . ASN A 1 246 ? -25.993 8.187 42.280 1.00 86.38 246 ASN A C 1
ATOM 1936 O O . ASN A 1 246 ? -25.544 7.557 41.320 1.00 86.38 246 ASN A O 1
ATOM 1940 N N . ILE A 1 247 ? -26.865 9.189 42.120 1.00 82.00 247 ILE A N 1
ATOM 1941 C CA . ILE A 1 247 ? -27.339 9.645 40.804 1.00 82.00 247 ILE A CA 1
ATOM 1942 C C . ILE A 1 247 ? -26.155 10.053 39.920 1.00 82.00 247 ILE A C 1
ATOM 1944 O O . ILE A 1 247 ? -26.050 9.577 38.785 1.00 82.00 247 ILE A O 1
ATOM 1948 N N . GLU A 1 248 ? -25.229 10.857 40.440 1.00 86.62 248 GLU A N 1
ATOM 1949 C CA . GLU A 1 248 ? -24.097 11.331 39.645 1.00 86.62 248 GLU A CA 1
ATOM 1950 C C . GLU A 1 248 ? -23.081 10.216 39.351 1.00 86.62 248 GLU A C 1
ATOM 1952 O O . GLU A 1 248 ? -22.561 10.122 38.238 1.00 86.62 248 GLU A O 1
ATOM 1957 N N . LEU A 1 249 ? -22.869 9.276 40.278 1.00 88.12 249 LEU A N 1
ATOM 1958 C CA . LEU A 1 249 ? -22.040 8.093 40.038 1.00 88.12 249 LEU A CA 1
ATOM 1959 C C . LEU A 1 249 ? -22.633 7.186 38.949 1.00 88.12 249 LEU A C 1
ATOM 1961 O O . LEU A 1 249 ? -21.895 6.662 38.107 1.00 88.12 249 LEU A O 1
ATOM 1965 N N . ARG A 1 250 ? -23.961 7.008 38.931 1.00 80.38 250 ARG A N 1
ATOM 1966 C CA . ARG A 1 250 ? -24.657 6.289 37.851 1.00 80.38 250 ARG A CA 1
ATOM 1967 C C . ARG A 1 250 ? -24.445 6.983 36.511 1.00 80.38 250 ARG A C 1
ATOM 1969 O O . ARG A 1 250 ? -24.077 6.314 35.545 1.00 80.38 250 ARG A O 1
ATOM 1976 N N . ARG A 1 251 ? -24.575 8.311 36.468 1.00 81.31 251 ARG A N 1
ATOM 1977 C CA . ARG A 1 251 ? -24.330 9.114 35.263 1.00 81.31 251 ARG A CA 1
ATOM 1978 C C . ARG A 1 251 ? -22.893 8.983 34.754 1.00 81.31 251 ARG A C 1
ATOM 1980 O O . ARG A 1 251 ? -22.691 8.732 33.568 1.00 81.31 251 ARG A O 1
ATOM 1987 N N . VAL A 1 252 ? -21.896 9.095 35.633 1.00 86.62 252 VAL A N 1
ATOM 1988 C CA . VAL A 1 252 ? -20.475 8.929 35.277 1.00 86.62 252 VAL A CA 1
ATOM 1989 C C . VAL A 1 252 ? -20.203 7.521 34.753 1.00 86.62 252 VAL A C 1
ATOM 1991 O O . VAL A 1 252 ? -19.530 7.357 33.738 1.00 86.62 252 VAL A O 1
ATOM 1994 N N . SER A 1 253 ? -20.763 6.496 35.397 1.00 83.00 253 SER A N 1
ATOM 1995 C CA . SER A 1 253 ? -20.607 5.115 34.943 1.00 83.00 253 SER A CA 1
ATOM 1996 C C . SER A 1 253 ? -21.235 4.872 33.573 1.00 83.00 253 SER A C 1
ATOM 1998 O O . SER A 1 253 ? -20.677 4.106 32.787 1.00 83.00 253 SER A O 1
ATOM 2000 N N . TRP A 1 254 ? -22.378 5.496 33.285 1.00 79.62 254 TRP A N 1
ATOM 2001 C CA . TRP A 1 254 ? -23.031 5.423 31.981 1.00 79.62 254 TRP A CA 1
ATOM 2002 C C . TRP A 1 254 ? -22.192 6.120 30.902 1.00 79.62 254 TRP A C 1
ATOM 2004 O O . TRP A 1 254 ? -21.866 5.502 29.889 1.00 79.62 254 TRP A O 1
ATOM 2014 N N . LEU A 1 255 ? -21.735 7.353 31.162 1.00 82.62 255 LEU A N 1
ATOM 2015 C CA . LEU A 1 255 ? -20.864 8.113 30.254 1.00 82.62 255 LEU A CA 1
ATOM 2016 C C . LEU A 1 255 ? -19.579 7.355 29.932 1.00 82.62 255 LEU A C 1
ATOM 2018 O O . LEU A 1 255 ? -19.190 7.254 28.771 1.00 82.62 255 LEU A O 1
ATOM 2022 N N . LEU A 1 256 ? -18.936 6.794 30.955 1.00 85.00 256 LEU A N 1
ATOM 2023 C CA . LEU A 1 256 ? -17.709 6.038 30.777 1.00 85.00 256 LEU A CA 1
ATOM 2024 C C . LEU A 1 256 ? -17.947 4.779 29.940 1.00 85.00 256 LEU A C 1
ATOM 2026 O O . LEU A 1 256 ? -17.161 4.473 29.048 1.00 85.00 256 LEU A O 1
ATOM 2030 N N . THR A 1 257 ? -19.034 4.057 30.217 1.00 80.12 257 THR A N 1
ATOM 2031 C CA . THR A 1 257 ? -19.372 2.836 29.477 1.00 80.12 257 THR A CA 1
ATOM 2032 C C . THR A 1 257 ? -19.618 3.142 28.003 1.00 80.12 257 THR A C 1
ATOM 2034 O O . THR A 1 257 ? -19.092 2.438 27.144 1.00 80.12 257 THR A O 1
ATOM 2037 N N . ASN A 1 258 ? -20.332 4.230 27.705 1.00 80.75 258 ASN A N 1
ATOM 2038 C CA . ASN A 1 258 ? -20.573 4.678 26.335 1.00 80.75 258 ASN A CA 1
ATOM 2039 C C . ASN A 1 258 ? -19.296 5.164 25.639 1.00 80.75 258 ASN A C 1
ATOM 2041 O O . ASN A 1 258 ? -19.056 4.782 24.497 1.00 80.75 258 ASN A O 1
ATOM 2045 N N . LEU A 1 259 ? -18.440 5.929 26.321 1.00 84.38 259 LEU A N 1
ATOM 2046 C CA . LEU A 1 259 ? -17.154 6.368 25.771 1.00 84.38 259 LEU A CA 1
ATOM 2047 C C . LEU A 1 259 ? -16.254 5.175 25.426 1.00 84.38 259 LEU A C 1
ATOM 2049 O O . LEU A 1 259 ? -15.665 5.129 24.350 1.00 84.38 259 LEU A O 1
ATOM 2053 N N . LEU A 1 260 ? -16.165 4.194 26.325 1.00 82.19 260 LEU A N 1
ATOM 2054 C CA . LEU A 1 260 ? -15.385 2.979 26.105 1.00 82.19 260 LEU A CA 1
ATOM 2055 C C . LEU A 1 260 ? -15.967 2.122 24.981 1.00 82.19 260 LEU A C 1
ATOM 2057 O O . LEU A 1 260 ? -15.208 1.551 24.204 1.00 82.19 260 LEU A O 1
ATOM 2061 N N . LEU A 1 261 ? -17.294 2.038 24.872 1.00 76.19 261 LEU A N 1
ATOM 2062 C CA . LEU A 1 261 ? -17.961 1.341 23.775 1.00 76.19 261 LEU A CA 1
ATOM 2063 C C . LEU A 1 261 ? -17.676 2.016 22.424 1.00 76.19 261 LEU A C 1
ATOM 2065 O O . LEU A 1 261 ? -17.360 1.325 21.460 1.00 76.19 261 LEU A O 1
ATOM 2069 N N . MET A 1 262 ? -17.717 3.350 22.366 1.00 79.50 262 MET A N 1
ATOM 2070 C CA . MET A 1 262 ? -17.341 4.116 21.173 1.00 79.50 262 MET A CA 1
ATOM 2071 C C . MET A 1 262 ? -15.864 3.923 20.818 1.00 79.50 262 MET A C 1
ATOM 2073 O O . MET A 1 262 ? -15.551 3.593 19.679 1.00 79.50 262 MET A O 1
ATOM 2077 N N . ALA A 1 263 ? -14.961 4.033 21.796 1.00 78.94 263 ALA A N 1
ATOM 2078 C CA . ALA A 1 263 ? -13.529 3.819 21.586 1.00 78.94 263 ALA A CA 1
ATOM 2079 C C . ALA A 1 263 ? -13.220 2.391 21.105 1.00 78.94 263 ALA A C 1
ATOM 2081 O O . ALA A 1 263 ? -12.323 2.180 20.291 1.00 78.94 263 ALA A O 1
ATOM 2082 N N . ARG A 1 264 ? -13.982 1.399 21.585 1.00 72.69 264 ARG A N 1
ATOM 2083 C CA . ARG A 1 264 ? -13.928 0.024 21.078 1.00 72.69 264 ARG A CA 1
ATOM 2084 C C . ARG A 1 264 ? -14.383 -0.039 19.622 1.00 72.69 264 ARG A C 1
ATOM 2086 O O . ARG A 1 264 ? -13.679 -0.626 18.810 1.00 72.69 264 ARG A O 1
ATOM 2093 N N . ALA A 1 265 ? -15.494 0.601 19.269 1.00 73.00 265 ALA A N 1
ATOM 2094 C CA . ALA A 1 265 ? -15.981 0.619 17.893 1.00 73.00 265 ALA A CA 1
ATOM 2095 C C . ALA A 1 265 ? -14.996 1.294 16.913 1.00 73.00 265 ALA A C 1
ATOM 2097 O O . ALA A 1 265 ? -14.742 0.748 15.843 1.00 73.00 265 ALA A O 1
ATOM 2098 N N . GLU A 1 266 ? -14.386 2.423 17.292 1.00 71.75 266 GLU A N 1
ATOM 2099 C CA . GLU A 1 266 ? -13.430 3.170 16.453 1.00 71.75 266 GLU A CA 1
ATOM 2100 C C . GLU A 1 266 ? -12.143 2.397 16.143 1.00 71.75 266 GLU A C 1
ATOM 2102 O O . GLU A 1 266 ? -11.581 2.523 15.058 1.00 71.75 266 GLU A O 1
ATOM 2107 N N . VAL A 1 267 ? -11.666 1.581 17.085 1.00 68.12 267 VAL A N 1
ATOM 2108 C CA . VAL A 1 267 ? -10.429 0.798 16.926 1.00 68.12 267 VAL A CA 1
ATOM 2109 C C . VAL A 1 267 ? -10.693 -0.537 16.202 1.00 68.12 267 VAL A C 1
ATOM 2111 O O . VAL A 1 267 ? -9.794 -1.362 16.066 1.00 68.12 267 VAL A O 1
ATOM 2114 N N . GLY A 1 268 ? -11.921 -0.773 15.723 1.00 60.53 268 GLY A N 1
ATOM 2115 C CA . GLY A 1 268 ? -12.310 -2.066 15.151 1.00 60.53 268 GLY A CA 1
ATOM 2116 C C . GLY A 1 268 ? -12.410 -3.173 16.208 1.00 60.53 268 GLY A C 1
ATOM 2117 O O . GLY A 1 268 ? -12.377 -4.351 15.879 1.00 60.53 268 GLY A O 1
ATOM 2118 N N . ILE A 1 269 ? -12.549 -2.795 17.485 1.00 53.31 269 ILE A N 1
ATOM 2119 C CA . ILE A 1 269 ? -12.957 -3.654 18.612 1.00 53.31 269 ILE A CA 1
ATOM 2120 C C . ILE A 1 269 ? -14.486 -3.665 18.726 1.00 53.31 269 ILE A C 1
ATOM 2122 O O . ILE A 1 269 ? -15.049 -3.819 19.808 1.00 53.31 269 ILE A O 1
ATOM 2126 N N . VAL A 1 270 ? -15.212 -3.506 17.623 1.00 47.50 270 VAL A N 1
ATOM 2127 C CA . VAL A 1 270 ? -16.338 -4.422 17.490 1.00 47.50 270 VAL A CA 1
ATOM 2128 C C . VAL A 1 270 ? -15.618 -5.708 17.146 1.00 47.50 270 VAL A C 1
ATOM 2130 O O . VAL A 1 270 ? -15.042 -5.752 16.060 1.00 47.50 270 VAL A O 1
ATOM 2133 N N . PRO A 1 271 ? -15.507 -6.687 18.066 1.00 45.09 271 PRO A N 1
ATOM 2134 C CA . PRO A 1 271 ? -14.894 -7.950 17.703 1.00 45.09 271 PRO A CA 1
ATOM 2135 C C . PRO A 1 271 ? -15.512 -8.327 16.362 1.00 45.09 271 PRO A C 1
ATOM 2137 O O . PRO A 1 271 ? -16.728 -8.164 16.199 1.00 45.09 271 PRO A O 1
ATOM 2140 N N . ALA A 1 272 ? -14.714 -8.786 15.400 1.00 44.16 272 ALA A N 1
ATOM 2141 C CA . ALA A 1 272 ? -15.250 -9.735 14.444 1.00 44.16 272 ALA A CA 1
ATOM 2142 C C . ALA A 1 272 ? -15.809 -10.842 15.326 1.00 44.16 272 ALA A C 1
ATOM 2144 O O . ALA A 1 272 ? -15.034 -11.650 15.820 1.00 44.16 272 ALA A O 1
ATOM 2145 N N . LEU A 1 273 ? -17.085 -10.661 15.675 1.00 48.09 273 LEU A N 1
ATOM 2146 C CA . LEU A 1 273 ? -17.919 -11.352 16.628 1.00 48.09 273 LEU A CA 1
ATOM 2147 C C . LEU A 1 273 ? -17.165 -12.579 17.126 1.00 48.09 273 LEU A C 1
ATOM 2149 O O . LEU A 1 273 ? -17.223 -13.609 16.461 1.00 48.09 273 LEU A O 1
ATOM 2153 N N . ASP A 1 274 ? -16.325 -12.404 18.163 1.00 47.19 274 ASP A N 1
ATOM 2154 C CA . ASP A 1 274 ? -15.385 -13.449 18.586 1.00 47.19 274 ASP A CA 1
ATOM 2155 C C . ASP A 1 274 ? -16.244 -14.699 18.732 1.00 47.19 274 ASP A C 1
ATOM 2157 O O . ASP A 1 274 ? -17.233 -14.644 19.465 1.00 47.19 274 ASP A O 1
ATOM 2161 N N . GLU A 1 275 ? -16.000 -15.756 17.946 1.00 51.19 275 GLU A N 1
ATOM 2162 C CA . GLU A 1 275 ? -16.991 -16.836 17.758 1.00 51.19 275 GLU A CA 1
ATOM 2163 C C . GLU A 1 275 ? -17.433 -17.447 19.100 1.00 51.19 275 GLU A C 1
ATOM 2165 O O . GLU A 1 275 ? -18.501 -18.046 19.205 1.00 51.19 275 GLU A O 1
ATOM 2170 N N . LYS A 1 276 ? -16.626 -17.245 20.147 1.00 52.16 276 LYS A N 1
ATOM 2171 C CA . LYS A 1 276 ? -16.889 -17.607 21.541 1.00 52.16 276 LYS A CA 1
ATOM 2172 C C . LYS A 1 276 ? -17.981 -16.797 22.250 1.00 52.16 276 LYS A C 1
ATOM 2174 O O . LYS A 1 276 ? -18.564 -17.322 23.192 1.00 52.16 276 LYS A O 1
ATOM 2179 N N . HIS A 1 277 ? -18.242 -15.556 21.849 1.00 55.81 277 HIS A N 1
ATOM 2180 C CA . HIS A 1 277 ? -19.219 -14.654 22.477 1.00 55.81 277 HIS A CA 1
ATOM 2181 C C . HIS A 1 277 ? -20.506 -14.494 21.653 1.00 55.81 277 HIS A C 1
ATOM 2183 O O . HIS A 1 277 ? -21.507 -13.984 22.156 1.00 55.81 277 HIS A O 1
ATOM 2189 N N . VAL A 1 278 ? -20.512 -14.973 20.403 1.00 69.81 278 VAL A N 1
ATOM 2190 C CA . VAL A 1 278 ? -21.715 -14.998 19.566 1.00 69.81 278 VAL A CA 1
ATOM 2191 C C . VAL A 1 278 ? -22.561 -16.198 19.904 1.00 69.81 278 VAL A C 1
ATOM 2193 O O . VAL A 1 278 ? -22.258 -17.332 19.531 1.00 69.81 278 VAL A O 1
ATOM 2196 N N . GLN A 1 279 ? -23.687 -15.923 20.534 1.00 81.75 279 GLN A N 1
ATOM 2197 C CA . GLN A 1 279 ? -24.691 -16.926 20.827 1.00 81.75 279 GLN A CA 1
ATOM 2198 C C . GLN A 1 279 ? -26.006 -16.574 20.145 1.00 81.75 279 GLN A C 1
ATOM 2200 O O . GLN A 1 279 ? -26.206 -15.463 19.649 1.00 81.75 279 GLN A O 1
ATOM 2205 N N . VAL A 1 280 ? -26.892 -17.561 20.075 1.00 87.31 280 VAL A N 1
ATOM 2206 C CA . VAL A 1 280 ? -28.286 -17.310 19.727 1.00 87.31 280 VAL A CA 1
ATOM 2207 C C . VAL A 1 280 ? -28.913 -16.599 20.923 1.00 87.31 280 VAL A C 1
ATOM 2209 O O . VAL A 1 280 ? -28.915 -17.135 22.029 1.00 87.31 280 VAL A O 1
ATOM 2212 N N . VAL A 1 281 ? -29.378 -15.373 20.709 1.00 88.75 281 VAL A N 1
ATOM 2213 C CA . VAL A 1 281 ? -30.012 -14.529 21.722 1.00 88.75 281 VAL A CA 1
ATOM 2214 C C . VAL A 1 281 ? -31.486 -14.388 2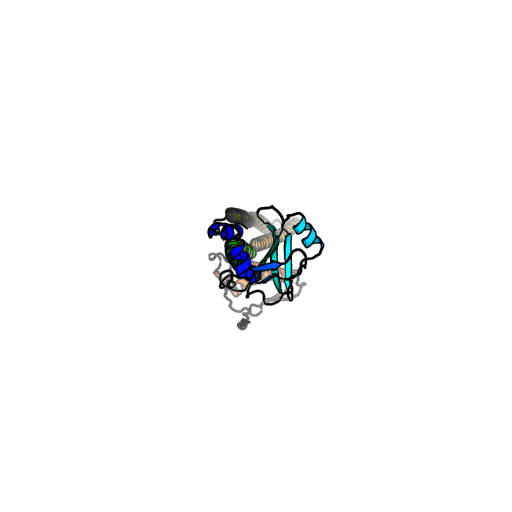1.373 1.00 88.75 281 VAL A C 1
ATOM 2216 O O . VAL A 1 281 ? -31.818 -13.884 20.301 1.00 88.75 281 VAL A O 1
ATOM 2219 N N . GLU A 1 282 ? -32.351 -14.819 22.287 1.00 92.06 282 GLU A N 1
ATOM 2220 C CA . GLU A 1 282 ? -33.798 -14.578 22.248 1.00 92.06 282 GLU A CA 1
ATOM 2221 C C . GLU A 1 282 ? -34.068 -13.103 22.577 1.00 92.06 282 GLU A C 1
ATOM 2223 O O . GLU A 1 282 ? -33.931 -12.660 23.725 1.00 92.06 282 GLU A O 1
ATOM 2228 N N . LEU A 1 283 ? -34.357 -12.314 21.542 1.00 90.81 283 LEU A N 1
ATOM 2229 C CA . LEU A 1 283 ? -34.465 -10.861 21.637 1.00 90.81 283 LEU A CA 1
ATOM 2230 C C . LEU A 1 283 ? -35.710 -10.431 22.416 1.00 90.81 283 LEU A C 1
ATOM 2232 O O . LEU A 1 283 ? -35.661 -9.443 23.141 1.00 90.81 283 LEU A O 1
ATOM 2236 N N . ASP A 1 284 ? -36.793 -11.192 22.297 1.00 91.25 284 ASP A N 1
ATOM 2237 C CA . ASP A 1 284 ? -38.041 -11.030 23.039 1.00 91.25 284 ASP A CA 1
ATOM 2238 C C . ASP A 1 284 ? -37.819 -11.208 24.545 1.00 91.25 284 ASP A C 1
ATOM 2240 O O . ASP A 1 284 ? -38.167 -10.327 25.336 1.00 91.25 284 ASP A O 1
ATOM 2244 N N . THR A 1 285 ? -37.152 -12.295 24.944 1.00 89.94 285 THR A N 1
ATOM 2245 C CA . THR A 1 285 ? -36.804 -12.560 26.345 1.00 89.94 285 THR A CA 1
ATOM 2246 C C . THR A 1 285 ? -35.915 -11.448 26.910 1.00 89.94 285 THR A C 1
ATOM 2248 O O . THR A 1 285 ? -36.140 -10.972 28.027 1.00 89.94 285 THR A O 1
ATOM 2251 N N . LEU A 1 286 ? -34.931 -10.987 26.129 1.00 89.06 286 LEU A N 1
ATOM 2252 C CA . LEU A 1 286 ? -34.034 -9.901 26.524 1.00 89.06 286 LEU A CA 1
ATOM 2253 C C . LEU A 1 286 ? -34.772 -8.562 26.691 1.00 89.06 286 LEU A C 1
ATOM 2255 O O . LEU A 1 286 ? -34.530 -7.846 27.664 1.00 89.06 286 LEU A O 1
ATOM 2259 N N . LEU A 1 287 ? -35.691 -8.234 25.780 1.00 90.00 287 LEU A N 1
ATOM 2260 C CA . LEU A 1 287 ? -36.534 -7.039 25.859 1.00 90.00 287 LEU A CA 1
ATOM 2261 C C . LEU A 1 287 ? -37.411 -7.054 27.113 1.00 90.00 287 LEU A C 1
ATOM 2263 O O . LEU A 1 287 ? -37.453 -6.064 27.840 1.00 90.00 287 LEU A O 1
ATOM 2267 N N . ILE A 1 288 ? -38.051 -8.185 27.417 1.00 88.25 288 ILE A N 1
ATOM 2268 C CA . ILE A 1 288 ? -38.883 -8.337 28.620 1.00 88.25 288 ILE A CA 1
ATOM 2269 C C . ILE A 1 288 ? -38.053 -8.131 29.896 1.00 88.25 288 ILE A C 1
ATOM 2271 O O . ILE A 1 288 ? -38.518 -7.481 30.835 1.00 88.25 288 ILE A O 1
ATOM 2275 N N . GLU A 1 289 ? -36.831 -8.668 29.949 1.00 87.69 289 GLU A N 1
ATOM 2276 C CA . GLU A 1 289 ? -35.912 -8.469 31.077 1.00 87.69 289 GLU A CA 1
ATOM 2277 C C . GLU A 1 289 ? -35.587 -6.983 31.286 1.00 87.69 289 GLU A C 1
ATOM 2279 O O . GLU A 1 289 ? -35.685 -6.482 32.408 1.00 87.69 289 GLU A O 1
ATOM 2284 N N . ILE A 1 290 ? -35.249 -6.271 30.208 1.00 86.38 290 ILE A N 1
ATOM 2285 C CA . ILE A 1 290 ? -34.911 -4.843 30.246 1.00 86.38 290 ILE A CA 1
ATOM 2286 C C . ILE A 1 290 ? -36.119 -4.005 30.671 1.00 86.38 290 ILE A C 1
ATOM 2288 O O . ILE A 1 290 ? -36.006 -3.152 31.549 1.00 86.38 290 ILE A O 1
ATOM 2292 N N . LEU A 1 291 ? -37.295 -4.267 30.103 1.00 84.50 291 LEU A N 1
ATOM 2293 C CA . LEU A 1 291 ? -38.509 -3.512 30.413 1.00 84.50 291 LEU A CA 1
ATOM 2294 C C . LEU A 1 291 ? -38.942 -3.708 31.869 1.00 84.50 291 LEU A C 1
ATOM 2296 O O . LEU A 1 291 ? -39.315 -2.742 32.531 1.00 84.50 291 LEU A O 1
ATOM 2300 N N . ARG A 1 292 ? -38.810 -4.926 32.413 1.00 82.94 292 ARG A N 1
ATOM 2301 C CA . ARG A 1 292 ? -39.019 -5.186 33.848 1.00 82.94 292 ARG A CA 1
ATOM 2302 C C . ARG A 1 292 ? -38.034 -4.425 34.723 1.00 82.94 292 ARG A C 1
ATOM 2304 O O . ARG A 1 292 ? -38.427 -3.910 35.766 1.00 82.94 292 ARG A O 1
ATOM 2311 N N . GLN A 1 293 ? -36.771 -4.359 34.307 1.00 80.88 293 GLN A N 1
ATOM 2312 C CA . GLN A 1 293 ? -35.743 -3.609 35.021 1.00 80.88 293 GLN A CA 1
ATOM 2313 C C . GLN A 1 293 ? -36.083 -2.109 35.064 1.00 80.88 293 GLN A C 1
ATOM 2315 O O . GLN A 1 293 ? -35.959 -1.493 36.118 1.00 80.88 293 GLN A O 1
ATOM 2320 N N . LEU A 1 294 ? -36.568 -1.541 33.957 1.00 75.31 294 LEU A N 1
ATOM 2321 C CA . LEU A 1 294 ? -36.928 -0.122 33.853 1.00 75.31 294 LEU A CA 1
ATOM 2322 C C . LEU A 1 294 ? -38.242 0.233 34.572 1.00 75.31 294 LEU A C 1
ATOM 2324 O O . LEU A 1 294 ? -38.366 1.331 35.103 1.00 75.31 294 LEU A O 1
ATOM 2328 N N . GLN A 1 295 ? -39.205 -0.693 34.638 1.00 72.06 295 GLN A N 1
ATOM 2329 C CA . GLN A 1 295 ? -40.470 -0.511 35.370 1.00 72.06 295 GLN A CA 1
ATOM 2330 C C . GLN A 1 295 ? -40.314 -0.546 36.901 1.00 72.06 295 GLN A C 1
ATOM 2332 O O . GLN A 1 295 ? -41.217 -0.111 37.615 1.00 72.06 295 GLN A O 1
ATOM 2337 N N . GLY A 1 296 ? -39.204 -1.086 37.418 1.00 59.34 296 GLY A N 1
ATOM 2338 C CA . GLY A 1 296 ? -38.937 -1.162 38.858 1.00 59.34 296 GLY A CA 1
ATOM 2339 C C . GLY A 1 296 ? -38.653 0.195 39.512 1.00 59.34 296 GLY A C 1
ATOM 2340 O O . GLY A 1 296 ? -38.904 0.358 40.708 1.00 59.34 296 GLY A O 1
ATOM 2341 N N . ASP A 1 297 ? -38.189 1.175 38.734 1.00 59.19 297 ASP A N 1
ATOM 2342 C CA . ASP A 1 297 ? -38.030 2.556 39.182 1.00 59.19 297 ASP A CA 1
ATOM 2343 C C . ASP A 1 297 ? -39.362 3.299 39.040 1.00 59.19 297 ASP A C 1
ATOM 2345 O O . ASP A 1 297 ? -40.014 3.240 37.999 1.00 59.19 297 ASP A O 1
ATOM 2349 N N . LYS A 1 298 ? -39.792 4.018 40.085 1.00 55.41 298 LYS A N 1
ATOM 2350 C CA . LYS A 1 298 ? -41.000 4.865 40.059 1.00 55.41 298 LYS A CA 1
ATOM 2351 C C . LYS A 1 298 ? -40.802 6.037 39.091 1.00 55.41 298 LYS A C 1
ATOM 2353 O O . LYS A 1 298 ? -40.506 7.153 39.513 1.00 55.41 298 LYS A O 1
ATOM 2358 N N . GLN A 1 299 ? -40.942 5.778 37.798 1.00 63.47 299 GLN A N 1
ATOM 2359 C CA . GLN A 1 299 ? -40.748 6.766 36.747 1.00 63.47 299 GLN A CA 1
ATOM 2360 C C . GLN A 1 299 ? -42.064 7.495 36.426 1.00 63.47 299 GLN A C 1
ATOM 2362 O O . GLN A 1 299 ? -43.137 6.894 36.482 1.00 63.47 299 GLN A O 1
ATOM 2367 N N . PRO A 1 300 ? -42.018 8.792 36.076 1.00 65.62 300 PRO A N 1
ATOM 2368 C CA . PRO A 1 300 ? -43.199 9.594 35.747 1.00 65.62 300 PRO A CA 1
ATOM 2369 C C . PRO A 1 300 ? -43.753 9.341 34.329 1.00 65.62 300 PRO A C 1
ATOM 2371 O O . PRO A 1 300 ? -44.549 10.141 33.840 1.00 65.62 300 PRO A O 1
ATOM 2374 N N . VAL A 1 301 ? -43.327 8.271 33.652 1.00 73.88 301 VAL A N 1
ATOM 2375 C CA . VAL A 1 301 ? -43.620 7.970 32.241 1.00 73.88 301 VAL A CA 1
ATOM 2376 C C . VAL A 1 301 ? -44.297 6.601 32.142 1.00 73.88 301 VAL A C 1
ATOM 2378 O O . VAL A 1 301 ? -43.909 5.672 32.850 1.00 73.88 301 VAL A O 1
ATOM 2381 N N . MET A 1 302 ? -45.313 6.465 31.284 1.00 78.06 302 MET A N 1
ATOM 2382 C CA . MET A 1 302 ? -46.040 5.206 31.105 1.00 78.06 302 MET A CA 1
ATOM 2383 C C . MET A 1 302 ? -45.370 4.359 30.017 1.00 78.06 302 MET A C 1
ATOM 2385 O O . MET A 1 302 ? -45.294 4.761 28.857 1.00 78.06 302 MET A O 1
ATOM 2389 N N . LEU A 1 303 ? -44.854 3.192 30.402 1.00 81.00 303 LEU A N 1
ATOM 2390 C CA . LEU A 1 303 ? -44.226 2.225 29.498 1.00 81.00 303 LEU A CA 1
ATOM 2391 C C . LEU A 1 303 ? -45.277 1.222 29.009 1.00 81.00 303 LEU A C 1
ATOM 2393 O O . LEU A 1 303 ? -45.780 0.417 29.795 1.00 81.00 303 LEU A O 1
ATOM 2397 N N . GLU A 1 304 ? -45.591 1.265 27.718 1.00 83.00 304 GLU A N 1
ATOM 2398 C CA . GLU A 1 304 ? -46.525 0.364 27.048 1.00 83.00 304 GLU A CA 1
ATOM 2399 C C . GLU A 1 304 ? -45.765 -0.651 26.186 1.00 83.00 304 GLU A C 1
ATOM 2401 O O . GLU A 1 304 ? -44.923 -0.299 25.359 1.00 83.00 304 GLU A O 1
ATOM 2406 N N . MET A 1 305 ? -46.071 -1.934 26.387 1.00 82.19 305 MET A N 1
ATOM 2407 C CA . MET A 1 305 ? -45.543 -3.016 25.558 1.00 82.19 305 MET A CA 1
ATOM 2408 C C . MET A 1 305 ? -46.533 -3.337 24.443 1.00 82.19 305 MET A C 1
ATOM 2410 O O . MET A 1 305 ? -47.680 -3.698 24.716 1.00 82.19 305 MET A O 1
ATOM 2414 N N . GLY A 1 306 ? -46.070 -3.204 23.205 1.00 82.44 306 GLY A N 1
ATOM 2415 C CA . GLY A 1 306 ? -46.766 -3.634 22.003 1.00 82.44 306 GLY A CA 1
ATOM 2416 C C . GLY A 1 306 ? -46.571 -5.121 21.714 1.00 82.44 306 GLY A C 1
ATOM 2417 O O . GLY A 1 306 ? -46.308 -5.931 22.606 1.00 82.44 306 GLY A O 1
ATOM 2418 N N . GLN A 1 307 ? -46.707 -5.491 20.442 1.00 85.06 307 GLN A N 1
ATOM 2419 C CA . GLN A 1 307 ? -46.457 -6.853 19.986 1.00 85.06 307 GLN A CA 1
ATOM 2420 C C . GLN A 1 307 ? -44.963 -7.197 20.115 1.00 85.06 307 GLN A C 1
ATOM 2422 O O . GLN A 1 307 ? -44.095 -6.452 19.667 1.00 85.06 307 GLN A O 1
ATOM 2427 N N . LEU A 1 308 ? -44.662 -8.331 20.749 1.00 86.31 308 LEU A N 1
ATOM 2428 C CA . LEU A 1 308 ? -43.310 -8.880 20.838 1.00 86.31 308 LEU A CA 1
ATOM 2429 C C . LEU A 1 308 ? -43.291 -10.222 20.109 1.00 86.31 308 LEU A C 1
ATOM 2431 O O . LEU A 1 308 ? -43.786 -11.223 20.627 1.00 86.31 308 LEU A O 1
ATOM 2435 N N . GLU A 1 309 ? -42.768 -10.240 18.888 1.00 88.12 309 GLU A N 1
ATOM 2436 C CA . GLU A 1 309 ? -42.563 -11.482 18.149 1.00 88.12 309 GLU A CA 1
ATOM 2437 C C . GLU A 1 309 ? -41.379 -12.272 18.715 1.00 88.12 309 GLU A C 1
ATOM 2439 O O . GLU A 1 309 ? -40.356 -11.704 19.095 1.00 88.12 309 GLU A O 1
ATOM 2444 N N . GLN A 1 310 ? -41.505 -13.601 18.741 1.00 88.12 310 GLN A N 1
ATOM 2445 C CA . GLN A 1 310 ? -40.405 -14.487 19.117 1.00 88.12 310 GLN A CA 1
ATOM 2446 C C . GLN A 1 310 ? -39.309 -14.423 18.054 1.00 88.12 310 GLN A C 1
ATOM 2448 O O . GLN A 1 310 ? -39.447 -14.979 16.962 1.00 88.12 310 GLN A O 1
ATOM 2453 N N . LEU A 1 311 ? -38.214 -13.739 18.385 1.00 90.06 311 LEU A N 1
ATOM 2454 C CA . LEU A 1 311 ? -37.101 -13.499 17.478 1.00 90.06 311 LEU A CA 1
ATOM 2455 C C . LEU A 1 311 ? -35.792 -13.934 18.127 1.00 90.06 311 LEU A C 1
ATOM 2457 O O . LEU A 1 311 ? -35.463 -13.529 19.238 1.00 90.06 311 LEU A O 1
ATOM 2461 N N . SER A 1 312 ? -35.007 -14.718 17.398 1.00 90.06 312 SER A N 1
ATOM 2462 C CA . SER A 1 312 ? -33.657 -15.093 17.803 1.00 90.06 312 SER A CA 1
ATOM 2463 C C . SER A 1 312 ? -32.637 -14.530 16.824 1.00 90.06 312 SER A C 1
ATOM 2465 O O . SER A 1 312 ? -32.756 -14.741 15.617 1.00 90.06 312 SER A O 1
ATOM 2467 N N . VAL A 1 313 ? -31.615 -13.847 17.337 1.00 89.44 313 VAL A N 1
ATOM 2468 C CA . VAL A 1 313 ? -30.511 -13.304 16.529 1.00 89.44 313 VAL A CA 1
ATOM 2469 C C . VAL A 1 313 ? -29.182 -13.892 16.981 1.00 89.44 313 VAL A C 1
ATOM 2471 O O . VAL A 1 313 ? -29.015 -14.249 18.146 1.00 89.44 313 VAL A O 1
ATOM 2474 N N . ARG A 1 314 ? -28.207 -13.987 16.072 1.00 85.81 314 ARG A N 1
ATOM 2475 C CA . ARG A 1 314 ? -26.822 -14.285 16.460 1.00 85.81 314 ARG A CA 1
ATOM 2476 C C . ARG A 1 314 ? -26.132 -12.983 16.843 1.00 85.81 314 ARG A C 1
ATOM 2478 O O . ARG A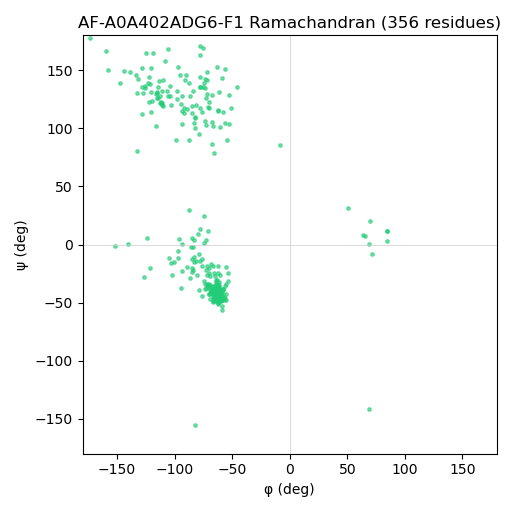 1 314 ? -26.008 -12.094 16.007 1.00 85.81 314 ARG A O 1
ATOM 2485 N N . GLY A 1 315 ? -25.674 -12.886 18.085 1.00 84.12 315 GLY A N 1
ATOM 2486 C CA . GLY A 1 315 ? -24.966 -11.708 18.573 1.00 84.12 315 GLY A CA 1
ATOM 2487 C C . GLY A 1 315 ? -24.402 -11.893 19.976 1.00 84.12 315 GLY A C 1
ATOM 2488 O O . GLY A 1 315 ? -24.586 -12.931 20.613 1.00 84.12 315 GLY A O 1
ATOM 2489 N N . ASP A 1 316 ? -23.708 -10.865 20.449 1.00 81.62 316 ASP A N 1
ATOM 2490 C CA . ASP A 1 316 ? -23.286 -10.754 21.842 1.00 81.62 316 ASP A CA 1
ATOM 2491 C C . ASP A 1 316 ? -24.463 -10.215 22.671 1.00 81.62 316 ASP A C 1
ATOM 2493 O O . ASP A 1 316 ? -24.986 -9.124 22.415 1.00 81.62 316 ASP A O 1
ATOM 2497 N N . ARG A 1 317 ? -24.902 -11.000 23.659 1.00 84.19 317 ARG A N 1
ATOM 2498 C CA . ARG A 1 317 ? -26.057 -10.663 24.503 1.00 84.19 317 ARG A CA 1
ATOM 2499 C C . ARG A 1 317 ? -25.841 -9.372 25.293 1.00 84.19 317 ARG A C 1
ATOM 2501 O O . ARG A 1 317 ? -26.795 -8.615 25.457 1.00 84.19 317 ARG A O 1
ATOM 2508 N N . ASP A 1 318 ? -24.630 -9.118 25.778 1.00 78.44 318 ASP A N 1
ATOM 2509 C CA . ASP A 1 318 ? -24.336 -7.948 26.602 1.00 78.44 318 ASP A CA 1
ATOM 2510 C C . ASP A 1 318 ? -24.311 -6.676 25.750 1.00 78.44 318 ASP A C 1
ATOM 2512 O O . ASP A 1 318 ? -24.843 -5.650 26.177 1.00 78.44 318 ASP A O 1
ATOM 2516 N N . LEU A 1 319 ? -23.778 -6.746 24.523 1.00 76.94 319 LEU A N 1
ATOM 2517 C CA . LEU A 1 319 ? -23.830 -5.631 23.568 1.00 76.94 319 LEU A CA 1
ATOM 2518 C C . LEU A 1 319 ? -25.267 -5.315 23.137 1.00 76.94 319 LEU A C 1
ATOM 2520 O O . LEU A 1 319 ? -25.661 -4.148 23.145 1.00 76.94 319 LEU A O 1
ATOM 2524 N N . LEU A 1 320 ? -26.066 -6.340 22.818 1.00 87.00 320 LEU A N 1
ATOM 2525 C CA . LEU A 1 320 ? -27.484 -6.170 22.482 1.00 87.00 320 LEU A CA 1
ATOM 2526 C C . LEU A 1 320 ? -28.260 -5.561 23.655 1.00 87.00 320 LEU A C 1
ATOM 2528 O O . LEU A 1 320 ? -29.010 -4.604 23.464 1.00 87.00 320 LEU A O 1
ATOM 2532 N N . LYS A 1 321 ? -28.027 -6.052 24.880 1.00 85.19 321 LYS A N 1
ATOM 2533 C CA . LYS A 1 321 ? -28.630 -5.498 26.098 1.00 85.19 321 LYS A CA 1
ATOM 2534 C C . LYS A 1 321 ? -28.272 -4.024 26.273 1.00 85.19 321 LYS A C 1
ATOM 2536 O O . LYS A 1 321 ? -29.153 -3.211 26.538 1.00 85.19 321 LYS A O 1
ATOM 2541 N N . HIS A 1 322 ? -26.998 -3.676 26.099 1.00 79.56 322 HIS A N 1
ATOM 2542 C CA . HIS A 1 322 ? -26.525 -2.298 26.214 1.00 79.56 322 HIS A CA 1
ATOM 2543 C C . HIS A 1 322 ? -27.138 -1.370 25.166 1.00 79.56 322 HIS A C 1
ATOM 2545 O O . HIS A 1 322 ? -27.519 -0.249 25.496 1.00 79.56 322 HIS A O 1
ATOM 2551 N N . MET A 1 323 ? -27.238 -1.828 23.917 1.00 83.94 323 MET A N 1
ATOM 2552 C CA . MET A 1 323 ? -27.846 -1.065 22.829 1.00 83.94 323 MET A CA 1
ATOM 2553 C C . MET A 1 323 ? -29.315 -0.758 23.133 1.00 83.94 323 MET A C 1
ATOM 2555 O O . MET A 1 323 ? -29.723 0.399 23.058 1.00 83.94 323 MET A O 1
ATOM 2559 N N . ILE A 1 324 ? -30.089 -1.778 23.518 1.00 88.69 324 ILE A N 1
ATOM 2560 C CA . ILE A 1 324 ? -31.512 -1.620 23.840 1.00 88.69 324 ILE A CA 1
ATOM 2561 C C . ILE A 1 324 ? -31.683 -0.683 25.043 1.00 88.69 324 ILE A C 1
ATOM 2563 O O . ILE A 1 324 ? -32.492 0.238 24.979 1.00 88.69 324 ILE A O 1
ATOM 2567 N N . LEU A 1 325 ? -30.877 -0.850 26.100 1.00 83.69 325 LEU A N 1
ATOM 2568 C CA . LEU A 1 325 ? -30.890 0.051 27.257 1.00 83.69 325 LEU A CA 1
ATOM 2569 C C . LEU A 1 325 ? -30.604 1.504 26.867 1.00 83.69 325 LEU A C 1
ATOM 2571 O O . LEU A 1 325 ? -31.334 2.382 27.299 1.00 83.69 325 LEU A O 1
ATOM 2575 N N . ASN A 1 326 ? -29.621 1.771 26.003 1.00 80.19 326 ASN A N 1
ATOM 2576 C CA . ASN A 1 326 ? -29.339 3.135 25.539 1.00 80.19 326 ASN A CA 1
ATOM 2577 C C . ASN A 1 326 ? -30.525 3.766 24.790 1.00 80.19 326 ASN A C 1
ATOM 2579 O O . ASN A 1 326 ? -30.764 4.967 24.910 1.00 80.19 326 ASN A O 1
ATOM 2583 N N . ILE A 1 327 ? -31.264 2.977 24.005 1.00 86.62 327 ILE A N 1
ATOM 2584 C CA . ILE A 1 327 ? -32.459 3.457 23.297 1.00 86.62 327 ILE A CA 1
ATOM 2585 C C . ILE A 1 327 ? -33.579 3.752 24.301 1.00 86.62 327 ILE A C 1
ATOM 2587 O O . ILE A 1 327 ? -34.191 4.820 24.244 1.00 86.62 327 ILE A O 1
ATOM 2591 N N . CYS A 1 328 ? -33.824 2.839 25.241 1.00 84.56 328 CYS A N 1
ATOM 2592 C CA . CYS A 1 328 ? -34.846 3.010 26.269 1.00 84.56 328 CYS A CA 1
ATOM 2593 C C . CYS A 1 328 ? -34.533 4.174 27.223 1.00 84.56 328 CYS A C 1
ATOM 2595 O O . CYS A 1 328 ? -35.426 4.962 27.519 1.00 84.56 328 CYS A O 1
ATOM 2597 N N . ASP A 1 329 ? -33.281 4.323 27.657 1.00 79.69 329 ASP A N 1
ATOM 2598 C CA . ASP A 1 329 ? -32.829 5.422 28.517 1.00 79.69 329 ASP A CA 1
ATOM 2599 C C . ASP A 1 329 ? -33.010 6.773 27.816 1.00 79.69 329 ASP A C 1
ATOM 2601 O O . ASP A 1 329 ? -33.515 7.719 28.421 1.00 79.69 329 ASP A O 1
ATOM 2605 N N . ASN A 1 330 ? -32.688 6.857 26.518 1.00 81.94 330 ASN A N 1
ATOM 2606 C CA . ASN A 1 330 ? -32.993 8.042 25.715 1.00 81.94 330 ASN A CA 1
ATOM 2607 C C . ASN A 1 330 ? -34.502 8.323 25.693 1.00 81.94 330 ASN A C 1
ATOM 2609 O O . ASN A 1 330 ? -34.925 9.452 25.937 1.00 81.94 330 ASN A O 1
ATOM 2613 N N . ALA A 1 331 ? -35.332 7.311 25.438 1.00 84.31 331 ALA A N 1
ATOM 2614 C CA . ALA A 1 331 ? -36.780 7.493 25.417 1.00 84.31 331 ALA A CA 1
ATOM 2615 C C . ALA A 1 331 ? -37.310 8.010 26.767 1.00 84.31 331 ALA A C 1
ATOM 2617 O O . ALA A 1 331 ? -38.109 8.945 26.790 1.00 84.31 331 ALA A O 1
ATOM 2618 N N . LEU A 1 332 ? -36.827 7.471 27.889 1.00 81.50 332 LEU A N 1
ATOM 2619 C CA . LEU A 1 332 ? -37.217 7.900 29.236 1.00 81.50 332 LEU A CA 1
ATOM 2620 C C . LEU A 1 332 ? -36.749 9.322 29.556 1.00 81.50 332 LEU A C 1
ATOM 2622 O O . LEU A 1 332 ? -37.512 10.103 30.119 1.00 81.50 332 LEU A O 1
ATOM 2626 N N . GLN A 1 333 ? -35.526 9.684 29.166 1.00 76.62 333 GLN A N 1
ATOM 2627 C CA . GLN A 1 333 ? -34.960 11.002 29.451 1.00 76.62 333 GLN A CA 1
ATOM 2628 C C . GLN A 1 333 ? -35.642 12.133 28.669 1.00 76.62 333 GLN A C 1
ATOM 2630 O O . GLN A 1 333 ? -35.771 13.245 29.186 1.00 76.62 333 GLN A O 1
ATOM 2635 N N . TYR A 1 334 ? -36.066 11.870 27.430 1.00 78.06 334 TYR A N 1
ATOM 2636 C CA . TYR A 1 334 ? -36.648 12.886 26.547 1.00 78.06 334 TYR A CA 1
ATOM 2637 C C . TYR A 1 334 ? -38.184 12.911 26.541 1.00 78.06 334 TYR A C 1
ATOM 2639 O O . TYR A 1 334 ? -38.774 13.814 25.944 1.00 78.06 334 TYR A O 1
ATOM 2647 N N . THR A 1 335 ? -38.847 11.970 27.217 1.00 82.44 335 THR A N 1
ATOM 2648 C CA . THR A 1 335 ? -40.311 11.960 27.334 1.00 82.44 335 THR A CA 1
ATOM 2649 C C . THR A 1 335 ? -40.762 12.810 28.522 1.00 82.44 335 THR A C 1
ATOM 2651 O O . THR A 1 335 ? -40.297 12.643 29.647 1.00 82.44 335 THR A O 1
ATOM 2654 N N . LEU A 1 336 ? -41.691 13.740 28.277 1.00 81.69 336 LEU A N 1
ATOM 2655 C CA . LEU A 1 336 ? -42.266 14.583 29.329 1.00 81.69 336 LEU A CA 1
ATOM 2656 C C . LEU A 1 336 ? -43.034 13.739 30.371 1.00 81.69 336 LEU A C 1
ATOM 2658 O O . LEU A 1 336 ? -43.594 12.698 30.018 1.00 81.69 336 LEU A O 1
ATOM 2662 N N . PRO A 1 337 ? -43.138 14.199 31.633 1.00 77.06 337 PRO A N 1
ATOM 2663 C CA . PRO A 1 337 ? -43.957 13.542 32.653 1.00 77.06 337 PRO A CA 1
ATOM 2664 C C . PRO A 1 337 ? -45.402 13.322 32.176 1.00 77.06 337 PRO A C 1
ATOM 2666 O O . PRO A 1 337 ? -46.049 14.260 31.711 1.00 77.06 337 PRO A O 1
ATOM 2669 N N . GLY A 1 338 ? -45.905 12.091 32.295 1.00 75.50 338 GLY A N 1
ATOM 2670 C CA . GLY A 1 338 ? -47.215 11.671 31.782 1.00 75.50 338 GLY A CA 1
ATOM 2671 C C . GLY A 1 338 ? -47.237 11.262 30.303 1.00 75.50 338 GLY A C 1
ATOM 2672 O O . GLY A 1 338 ? -48.306 10.957 29.783 1.00 75.50 338 GLY A O 1
ATOM 2673 N N . GLY A 1 339 ? -46.090 11.258 29.618 1.00 80.38 339 GLY A N 1
ATOM 2674 C CA . GLY A 1 339 ? -45.961 10.727 28.261 1.00 80.38 339 GLY A CA 1
ATOM 2675 C C . GLY A 1 339 ? -45.959 9.194 28.206 1.00 80.38 339 GLY A C 1
ATOM 2676 O O . GLY A 1 339 ? -45.839 8.516 29.230 1.00 80.38 339 GLY A O 1
ATOM 2677 N N . HIS A 1 340 ? -46.079 8.662 26.988 1.00 83.69 340 HIS A N 1
ATOM 2678 C CA . HIS A 1 340 ? -46.141 7.226 26.710 1.00 83.69 340 HIS A CA 1
ATOM 2679 C C . HIS A 1 340 ? -44.921 6.795 25.892 1.00 83.69 340 HIS A C 1
ATOM 2681 O O . HIS A 1 340 ? -44.607 7.416 24.876 1.00 83.69 340 HIS A O 1
ATOM 2687 N N . ILE A 1 341 ? -44.259 5.720 26.315 1.00 86.69 341 ILE A N 1
ATOM 2688 C CA . ILE A 1 341 ? -43.203 5.053 25.548 1.00 86.69 341 ILE A CA 1
ATOM 2689 C C . ILE A 1 341 ? -43.754 3.709 25.097 1.00 86.69 341 ILE A C 1
ATOM 2691 O O . ILE A 1 341 ? -44.102 2.880 25.936 1.00 86.69 341 ILE A O 1
ATOM 2695 N N . PHE A 1 342 ? -43.820 3.504 23.784 1.00 88.25 342 PHE A N 1
ATOM 2696 C CA . PHE A 1 342 ? -44.308 2.269 23.180 1.00 88.25 342 PHE A CA 1
ATOM 2697 C C . PHE A 1 342 ? -43.134 1.443 22.654 1.00 88.25 342 PHE A C 1
ATOM 2699 O O . PHE A 1 342 ? -42.298 1.963 21.914 1.00 88.25 342 PHE A O 1
ATOM 2706 N N . VAL A 1 343 ? -43.061 0.170 23.043 1.00 89.12 343 VAL A N 1
ATOM 2707 C CA . VAL A 1 343 ? -41.983 -0.743 22.635 1.00 89.12 343 VAL A CA 1
ATOM 2708 C C . VAL A 1 343 ? -42.572 -1.958 21.928 1.00 89.12 343 VAL A C 1
ATOM 2710 O O . VAL A 1 343 ? -43.390 -2.671 22.505 1.00 89.12 343 VAL A O 1
ATOM 2713 N N . GLU A 1 344 ? -42.138 -2.197 20.692 1.00 90.69 344 GLU A N 1
ATOM 2714 C CA . GLU A 1 344 ? -42.612 -3.276 19.820 1.00 90.69 344 GLU A CA 1
ATOM 2715 C C . GLU A 1 344 ? -41.418 -4.003 19.177 1.00 90.69 344 GLU A C 1
ATOM 2717 O O . GLU A 1 344 ? -40.391 -3.385 18.890 1.00 90.69 344 GLU A O 1
ATOM 2722 N N . LEU A 1 345 ? -41.547 -5.313 18.957 1.00 90.38 345 LEU A N 1
ATOM 2723 C CA . LEU A 1 345 ? -40.562 -6.151 18.275 1.00 90.38 345 LEU A CA 1
ATOM 2724 C C . LEU A 1 345 ? -41.261 -6.933 17.160 1.00 90.38 345 LEU A C 1
ATOM 2726 O O . LEU A 1 345 ? -42.064 -7.822 17.440 1.00 90.38 345 LEU A O 1
ATOM 2730 N N . THR A 1 346 ? -40.925 -6.617 15.910 1.00 89.81 346 THR A N 1
ATOM 2731 C CA . THR A 1 346 ? -41.492 -7.241 14.706 1.00 89.81 346 THR A CA 1
ATOM 2732 C C . THR A 1 346 ? -40.394 -7.659 13.730 1.00 89.81 346 THR A C 1
ATOM 2734 O O . THR A 1 346 ? -39.383 -6.972 13.570 1.00 89.81 346 THR A O 1
ATOM 2737 N N . MET A 1 347 ? -40.573 -8.799 13.063 1.00 84.69 347 MET A N 1
ATOM 2738 C CA . MET A 1 347 ? -39.719 -9.231 11.961 1.00 84.69 347 MET A CA 1
ATOM 2739 C C . MET A 1 347 ? -40.210 -8.591 10.659 1.00 84.69 347 MET A C 1
ATOM 2741 O O . MET A 1 347 ? -41.275 -8.933 10.145 1.00 84.69 347 MET A O 1
ATOM 2745 N N . HIS A 1 348 ? -39.410 -7.698 10.074 1.00 81.00 348 HIS A N 1
ATOM 2746 C CA . HIS A 1 348 ? -39.665 -7.203 8.722 1.00 81.00 348 HIS A CA 1
ATOM 2747 C C . HIS A 1 348 ? -38.891 -8.051 7.708 1.00 81.00 348 HIS A C 1
ATOM 2749 O O . HIS A 1 348 ? -37.662 -8.086 7.727 1.00 81.00 348 HIS A O 1
ATOM 2755 N N . GLN A 1 349 ? -39.603 -8.775 6.843 1.00 72.25 349 GLN A N 1
ATOM 2756 C CA . GLN A 1 349 ? -38.986 -9.455 5.706 1.00 72.25 349 GLN A CA 1
ATOM 2757 C C . GLN A 1 349 ? -38.809 -8.436 4.582 1.00 72.25 349 GLN A C 1
ATOM 2759 O O . GLN A 1 349 ? -39.770 -8.140 3.873 1.00 72.25 349 GLN A O 1
ATOM 2764 N N . ASP A 1 350 ? -37.600 -7.902 4.414 1.00 56.78 350 ASP A N 1
ATOM 2765 C CA . ASP A 1 350 ? -37.280 -7.194 3.175 1.00 56.78 350 ASP A CA 1
ATOM 2766 C C . ASP A 1 350 ? -37.412 -8.181 1.998 1.00 56.78 350 ASP A C 1
ATOM 2768 O O . ASP A 1 350 ? -36.894 -9.306 2.077 1.00 56.78 350 ASP A O 1
ATOM 2772 N N . PRO A 1 351 ? -38.110 -7.818 0.904 1.00 47.69 351 PRO A N 1
ATOM 2773 C CA . PRO A 1 351 ? -38.104 -8.627 -0.305 1.00 47.69 351 PRO A CA 1
ATOM 2774 C C . PRO A 1 351 ? -36.654 -8.748 -0.799 1.00 47.69 351 PRO A C 1
ATOM 2776 O O . PRO A 1 351 ? -35.888 -7.791 -0.674 1.00 47.69 351 PRO A O 1
ATOM 2779 N N . PRO A 1 352 ? -36.241 -9.903 -1.350 1.00 47.53 352 PRO A N 1
ATOM 2780 C CA . PRO A 1 352 ? -34.865 -10.089 -1.780 1.00 47.53 352 PRO A CA 1
ATOM 2781 C C . PRO A 1 352 ? -34.525 -9.014 -2.812 1.00 47.53 352 PRO A C 1
ATOM 2783 O O . PRO A 1 352 ? -35.099 -8.995 -3.901 1.00 47.53 352 PRO A O 1
ATOM 2786 N N . HIS A 1 353 ? -33.605 -8.114 -2.459 1.00 45.41 353 HIS A N 1
ATOM 2787 C CA . HIS A 1 353 ? -32.993 -7.200 -3.407 1.00 45.41 353 HIS A CA 1
ATOM 2788 C C . HIS A 1 353 ? -32.357 -8.043 -4.517 1.00 45.41 353 HIS A C 1
ATOM 2790 O O . HIS A 1 353 ? -31.311 -8.664 -4.326 1.00 45.41 353 HIS A O 1
ATOM 2796 N N . SER A 1 354 ? -33.002 -8.079 -5.683 1.00 41.69 354 SER A N 1
ATOM 2797 C CA . SER A 1 354 ? -32.336 -8.401 -6.933 1.00 41.69 354 SER A CA 1
ATOM 2798 C C . SER A 1 354 ? -31.267 -7.335 -7.133 1.00 41.69 354 SER A C 1
ATOM 2800 O O . SER A 1 354 ? -31.559 -6.199 -7.504 1.00 41.69 354 SER A O 1
ATOM 2802 N N . ILE A 1 355 ? -30.023 -7.685 -6.819 1.00 43.44 355 ILE A N 1
ATOM 2803 C CA . ILE A 1 355 ? -28.866 -6.969 -7.341 1.00 43.44 355 ILE A CA 1
ATOM 2804 C C . ILE A 1 355 ? -28.864 -7.274 -8.840 1.00 43.44 355 ILE A C 1
ATOM 2806 O O . ILE A 1 355 ? -28.274 -8.260 -9.284 1.00 43.44 355 ILE A O 1
ATOM 2810 N N . ASP A 1 356 ? -29.602 -6.468 -9.602 1.00 41.53 356 ASP A N 1
ATOM 2811 C CA . ASP A 1 356 ? -29.407 -6.377 -11.040 1.00 41.53 356 ASP A CA 1
ATOM 2812 C C . ASP A 1 356 ? -27.986 -5.863 -11.252 1.00 41.53 356 ASP A C 1
ATOM 2814 O O . ASP A 1 356 ? -27.596 -4.781 -10.809 1.00 41.53 356 ASP A O 1
ATOM 2818 N N . SER A 1 357 ? -27.187 -6.737 -11.847 1.00 39.03 357 SER A N 1
ATOM 2819 C CA . SER A 1 357 ? -25.855 -6.444 -12.338 1.00 39.03 357 SER A CA 1
ATOM 2820 C C . SER A 1 357 ? -26.027 -5.805 -13.713 1.00 39.03 357 SER A C 1
ATOM 2822 O O . SER A 1 357 ? -26.406 -6.498 -14.657 1.00 39.03 357 SER A O 1
ATOM 2824 N N . GLU A 1 358 ? -25.747 -4.506 -13.817 1.00 36.34 358 GLU A N 1
ATOM 2825 C CA . GLU A 1 358 ? -25.367 -3.844 -15.073 1.00 36.34 358 GLU A CA 1
ATOM 2826 C C . GLU A 1 358 ? -23.920 -3.359 -14.996 1.00 36.34 358 GLU A C 1
ATOM 2828 O O . GLU A 1 358 ? -23.538 -2.784 -13.947 1.00 36.34 358 GLU A O 1
#

Nearest PDB structures (foldseek):
  8a6x-assembly1_B  TM=2.529E-01  e=3.914E-08  Pseudomonas putida KT2440
  9eut-assembly1_B  TM=3.466E-01  e=4.640E-06  Pseudomonas aeruginosa
  8a7f-assembly1_A  TM=2.191E-01  e=3.287E-08  Pseudomonas putida KT2440
  6paj-assembly1_A  TM=4.628E-01  e=8.267E-04  Staphylococcus aureus
  5gpo-assembly1_B  TM=5.796E-01  e=5.988E-03  Pseudomonas aeruginosa

Solvent-accessible surface area (backbone atoms only — not comparable to full-atom values): 21006 Å² total; per-residue (Å²): 145,76,71,79,77,50,60,61,67,71,71,72,58,68,96,43,72,65,60,54,51,41,41,65,70,66,78,66,63,60,89,83,40,83,89,46,76,43,38,47,34,33,29,35,76,87,76,69,43,76,63,42,68,28,85,83,56,88,65,86,83,79,74,81,50,72,69,54,50,54,43,28,73,74,69,39,73,46,78,50,74,48,75,48,95,90,69,46,41,32,43,33,45,34,39,55,38,62,46,96,87,68,47,74,69,32,31,42,35,40,34,37,63,43,52,68,59,53,51,52,49,52,53,50,50,52,52,51,52,52,51,50,52,53,51,51,52,51,50,49,54,52,50,50,54,52,52,51,61,71,47,45,61,57,54,54,52,50,51,55,59,71,72,58,48,83,92,45,49,85,67,72,83,73,85,84,55,90,53,66,70,60,40,51,51,51,51,53,50,46,52,52,37,51,52,50,45,52,50,52,52,49,52,46,49,50,56,55,51,51,52,54,66,52,48,54,58,53,50,53,53,48,53,54,50,54,52,52,73,67,38,86,85,56,54,70,70,63,37,53,54,52,48,52,52,49,54,52,50,52,50,52,53,51,52,50,52,50,53,50,50,50,55,28,48,76,67,59,54,51,57,80,62,48,75,91,56,46,37,83,35,53,50,43,62,51,49,53,53,52,52,54,61,60,66,71,50,96,61,67,52,46,79,42,78,56,61,68,46,93,42,72,44,82,39,45,62,68,61,53,50,51,53,52,47,54,52,50,51,48,52,59,71,74,47,56,81,73,35,76,47,79,48,71,42,79,88,79,82,74,74,83,78,76,79,78,85,126

pLDDT: mean 74.94, std 15.6, range [24.61, 97.88]

Radius of gyration: 57.48 Å; Cα contacts (8 Å, |Δi|>4): 306; chains: 1; bounding box: 106×48×152 Å